Protein AF-A0A166MMY3-F1 (afdb_monomer_lite)

InterPro domains:
  IPR002893 Zinc finger, MYND-type [PF01753] (35-83)
  IPR002893 Zinc finger, MYND-type [PS50865] (35-83)

Sequence (233 aa):
KRSKDSKKKKAYLKKTAPEVYKESQEDRKGSSWACKACGMMEDLLPPGKRLMTCGRCNKLGRYIKYCDKDCQKKDWPKHKLICGKDLDAKEALDLFGGGAEPKPAPPPPKPSTVDDDDGEDEFPDPVPPFTHSRHLKHQIKLLKENPQMDYLIVQAAPLPDYGLMLQNPMGKMMFMLLRRRALREGNVQDVLMMYKYIGECAKQNRVPLSKVKDQLSLEYGIDRAVLETATLD

Foldseek 3Di:
DADPVVVVVLVVCCVPPVPVNVVVVVCVVPDWDAAPQPRHTQVNDDPPFGWDAQPLCVSVVHGHTHSDVVSVVNCCVVCVVPRNDPDDPVNVCVSPVDDDDDDDDDDDPDDDDDDDDPPPPLQDAADPPFHWFPLQVVFVVVCVVPVQALGWQDDDPPDDIHGFDQPDPVLSVLLSVLNNCCSHYLDPVSLLSNLLRVVVRCVVVVHDSVSVLVSSCNGSVDDSVSNVVNDND

Radius of gyration: 22.96 Å; chains: 1; bounding box: 42×67×60 Å

Structure (mmCIF, N/CA/C/O backbone):
data_AF-A0A166MMY3-F1
#
_entry.id   AF-A0A166MMY3-F1
#
loop_
_atom_site.group_PDB
_atom_site.id
_atom_site.type_symbol
_atom_site.label_atom_id
_atom_site.label_alt_id
_atom_site.label_comp_id
_atom_site.label_asym_id
_atom_site.label_entity_id
_atom_site.label_seq_id
_atom_site.pdbx_PDB_ins_code
_atom_site.Cartn_x
_atom_site.Cartn_y
_atom_site.Cartn_z
_atom_site.occupancy
_atom_site.B_iso_or_equiv
_atom_site.auth_seq_id
_atom_site.auth_comp_id
_atom_site.auth_asym_id
_atom_site.auth_atom_id
_atom_site.pdbx_PDB_model_num
ATOM 1 N N . LYS A 1 1 ? -3.283 38.107 8.005 1.00 48.91 1 LYS A N 1
ATOM 2 C CA . LYS A 1 1 ? -4.727 38.438 7.873 1.00 48.91 1 LYS A CA 1
ATOM 3 C C . LYS A 1 1 ? -5.343 37.585 6.755 1.00 48.91 1 LYS A C 1
ATOM 5 O O . LYS A 1 1 ? -4.855 37.676 5.636 1.00 48.91 1 LYS A O 1
ATOM 10 N N . ARG A 1 2 ? -6.318 36.712 7.067 1.00 54.56 2 ARG A N 1
ATOM 11 C CA . ARG A 1 2 ? -7.116 35.937 6.083 1.00 54.56 2 ARG A CA 1
ATOM 12 C C . ARG A 1 2 ? -8.033 36.873 5.282 1.00 54.56 2 ARG A C 1
ATOM 14 O O . ARG A 1 2 ? -8.513 37.842 5.874 1.00 54.56 2 ARG A O 1
ATOM 21 N N . SER A 1 3 ? -8.266 36.575 3.998 1.00 62.31 3 SER A N 1
ATOM 22 C CA . SER A 1 3 ? -9.166 37.353 3.125 1.00 62.31 3 SER A CA 1
ATOM 23 C C . SER A 1 3 ? -10.587 37.434 3.709 1.00 62.31 3 SER A C 1
ATOM 25 O O . SER A 1 3 ? -11.030 36.503 4.392 1.00 62.31 3 SER A O 1
ATOM 27 N N . LYS A 1 4 ? -11.292 38.551 3.467 1.00 63.22 4 LYS A N 1
ATOM 28 C CA . LYS A 1 4 ? -12.683 38.758 3.909 1.00 63.22 4 LYS A CA 1
ATOM 29 C C . LYS A 1 4 ? -13.607 37.673 3.335 1.00 63.22 4 LYS A C 1
ATOM 31 O O . LYS A 1 4 ? -14.454 37.168 4.069 1.00 63.22 4 LYS A O 1
ATOM 36 N N . ASP A 1 5 ? -13.362 37.229 2.105 1.00 64.06 5 ASP A N 1
ATOM 37 C CA . ASP A 1 5 ? -14.178 36.209 1.431 1.00 64.06 5 ASP A CA 1
ATOM 38 C C . ASP A 1 5 ? -13.960 34.806 1.994 1.00 64.06 5 ASP A C 1
ATOM 40 O O . ASP A 1 5 ? -14.916 34.078 2.245 1.00 64.06 5 ASP A O 1
ATOM 44 N N . SER A 1 6 ? -12.719 34.459 2.346 1.00 63.41 6 SER A N 1
ATOM 45 C CA . SER A 1 6 ? -12.410 33.196 3.035 1.00 63.41 6 SER A CA 1
ATOM 46 C C . SER A 1 6 ? -13.110 33.103 4.399 1.00 63.41 6 SER A C 1
ATOM 48 O O . SER A 1 6 ? -13.596 32.040 4.792 1.00 63.41 6 SER A O 1
ATOM 50 N N . LYS A 1 7 ? -13.220 34.228 5.120 1.00 71.12 7 LYS A N 1
ATOM 51 C CA . LYS A 1 7 ? -13.965 34.287 6.387 1.00 71.12 7 LYS A CA 1
ATOM 52 C C . LYS A 1 7 ? -15.472 34.144 6.172 1.00 71.12 7 LYS A C 1
ATOM 54 O O . LYS A 1 7 ? -16.095 33.387 6.912 1.00 71.12 7 LYS A O 1
ATOM 59 N N . LYS A 1 8 ? -16.037 34.825 5.167 1.00 77.81 8 LYS A N 1
ATOM 60 C CA . LYS A 1 8 ? -17.461 34.714 4.809 1.00 77.81 8 LYS A CA 1
ATOM 61 C C . LYS A 1 8 ? -17.825 33.291 4.384 1.00 77.81 8 LYS A C 1
ATOM 63 O O . LYS A 1 8 ? -18.779 32.742 4.919 1.00 77.81 8 LYS A O 1
ATOM 68 N N . LYS A 1 9 ? -17.018 32.656 3.527 1.00 76.94 9 LYS A N 1
ATOM 69 C CA . LYS A 1 9 ? -17.217 31.264 3.088 1.00 76.94 9 LYS A CA 1
ATOM 70 C C . LYS A 1 9 ? -17.159 30.285 4.262 1.00 76.94 9 LYS A C 1
ATOM 72 O O . LYS A 1 9 ? -18.021 29.425 4.382 1.00 76.94 9 LYS A O 1
ATOM 77 N N . LYS A 1 10 ? -16.200 30.461 5.181 1.00 76.75 10 LYS A N 1
ATOM 78 C CA . LYS A 1 10 ? -16.098 29.636 6.397 1.00 76.75 10 LYS A CA 1
ATOM 79 C C . LYS A 1 10 ? -17.306 29.821 7.331 1.00 76.75 10 LYS A C 1
ATOM 81 O O . LYS A 1 10 ? -17.776 28.845 7.907 1.00 76.75 10 LYS A O 1
ATOM 86 N N . ALA A 1 11 ? -17.803 31.050 7.481 1.00 82.81 11 ALA A N 1
ATOM 87 C CA . ALA A 1 11 ? -18.995 31.341 8.278 1.00 82.81 11 ALA A CA 1
ATOM 88 C C . ALA A 1 11 ? -20.274 30.773 7.640 1.00 82.81 11 ALA A C 1
ATOM 90 O O . ALA A 1 11 ? -21.107 30.223 8.353 1.00 82.81 11 ALA A O 1
ATOM 91 N N . TYR A 1 12 ? -20.390 30.855 6.311 1.00 81.12 12 TYR A N 1
ATOM 92 C CA . TYR A 1 12 ? -21.478 30.251 5.547 1.00 81.12 12 TYR A CA 1
ATOM 93 C C . TYR A 1 12 ? -21.490 28.731 5.724 1.00 81.12 12 TYR A C 1
ATOM 95 O O . TYR A 1 12 ? -22.486 28.200 6.197 1.00 81.12 12 TYR A O 1
ATOM 103 N N . LEU A 1 13 ? -20.355 28.056 5.496 1.00 79.06 13 LEU A N 1
ATOM 104 C CA . LEU A 1 13 ? -20.239 26.602 5.666 1.00 79.06 13 LEU A CA 1
ATOM 105 C C . LEU A 1 13 ? -20.598 26.154 7.088 1.00 79.06 13 LEU A C 1
ATOM 107 O O . LEU A 1 13 ? -21.338 25.198 7.269 1.00 79.06 13 LEU A O 1
ATOM 111 N N . LYS A 1 14 ? -20.124 26.884 8.107 1.00 87.19 14 LYS A N 1
ATOM 112 C CA . LYS A 1 14 ? -20.453 26.597 9.510 1.00 87.19 14 LYS A CA 1
ATOM 113 C C . LYS A 1 14 ? -21.959 26.703 9.792 1.00 87.19 14 LYS A C 1
ATOM 115 O O . LYS A 1 14 ? -22.448 26.018 10.683 1.00 87.19 14 LYS A O 1
ATOM 120 N N . LYS A 1 15 ? -22.672 27.576 9.073 1.00 88.12 15 LYS A N 1
ATOM 121 C CA . LYS A 1 15 ? -24.115 27.795 9.232 1.00 88.12 15 LYS A CA 1
ATOM 122 C C . LYS A 1 15 ? -24.948 26.796 8.424 1.00 88.12 15 LYS A C 1
ATOM 124 O O . LYS A 1 15 ? -25.961 26.335 8.930 1.00 88.12 15 LYS A O 1
ATOM 129 N N . THR A 1 16 ? -24.550 26.489 7.191 1.00 88.25 16 THR A N 1
ATOM 130 C CA . THR A 1 16 ? -25.349 25.673 6.259 1.00 88.25 16 THR A CA 1
ATOM 131 C C . THR A 1 16 ? -24.994 24.190 6.277 1.00 88.25 16 THR A C 1
ATOM 133 O O . THR A 1 16 ? -25.823 23.374 5.903 1.00 88.25 16 THR A O 1
ATOM 136 N N . ALA A 1 17 ? -23.778 23.833 6.696 1.00 84.56 17 ALA A N 1
ATOM 137 C CA . ALA A 1 17 ? -23.283 22.459 6.736 1.00 84.56 17 ALA A CA 1
ATOM 138 C C . ALA A 1 17 ? -22.376 22.249 7.972 1.00 84.56 17 ALA A C 1
ATOM 140 O O . ALA A 1 17 ? -21.155 22.115 7.844 1.00 84.56 17 ALA A O 1
ATOM 141 N N . PRO A 1 18 ? -22.945 22.273 9.194 1.00 82.06 18 PRO A N 1
ATOM 142 C CA . PRO A 1 18 ? -22.175 22.225 10.437 1.00 82.06 18 PRO A CA 1
ATOM 143 C C . PRO A 1 18 ? -21.411 20.908 10.627 1.00 82.06 18 PRO A C 1
ATOM 145 O O . PRO A 1 18 ? -20.307 20.953 11.163 1.00 82.06 18 PRO A O 1
ATOM 148 N N . GLU A 1 19 ? -21.946 19.772 10.167 1.00 81.19 19 GLU A N 1
ATOM 149 C CA . GLU A 1 19 ? -21.265 18.467 10.236 1.00 81.19 19 GLU A CA 1
ATOM 150 C C . GLU A 1 19 ? -20.027 18.438 9.327 1.00 81.19 19 GLU A C 1
ATOM 152 O O . GLU A 1 19 ? -18.922 18.231 9.815 1.00 81.19 19 GLU A O 1
ATOM 157 N N . VAL A 1 20 ? -20.165 18.842 8.058 1.00 75.88 20 VAL A N 1
ATOM 158 C CA . VAL A 1 20 ? -19.032 18.999 7.116 1.00 75.88 20 VAL A CA 1
ATOM 159 C C . VAL A 1 20 ? -17.986 19.984 7.655 1.00 75.88 20 VAL A C 1
ATOM 161 O O . VAL A 1 20 ? -16.775 19.813 7.509 1.00 75.88 20 VAL A O 1
ATOM 164 N N . TYR A 1 21 ? -18.436 21.054 8.318 1.00 77.25 21 TYR A N 1
ATOM 165 C CA . TYR A 1 21 ? -17.532 21.987 8.976 1.00 77.25 21 TYR A CA 1
ATOM 166 C C . TYR A 1 21 ? -16.758 21.331 10.131 1.00 77.25 21 TYR A C 1
ATOM 168 O O . TYR A 1 21 ? -15.557 21.591 10.244 1.00 77.25 21 TYR A O 1
ATOM 176 N N . LYS A 1 22 ? -17.410 20.527 10.985 1.00 76.69 22 LYS A N 1
ATOM 177 C CA . LYS A 1 22 ? -16.764 19.801 12.094 1.00 76.69 22 LYS A CA 1
ATOM 178 C C . LYS A 1 22 ? -15.757 18.780 11.570 1.00 76.69 22 LYS A C 1
ATOM 180 O O . LYS A 1 22 ? -14.601 18.868 11.971 1.00 76.69 22 LYS A O 1
ATOM 185 N N . GLU A 1 23 ? -16.155 17.947 10.613 1.00 73.81 23 GLU A N 1
ATOM 186 C CA . GLU A 1 23 ? -15.301 16.953 9.950 1.00 73.81 23 GLU A CA 1
ATOM 187 C C . GLU A 1 23 ? -14.032 17.617 9.389 1.00 73.81 23 GLU A C 1
ATOM 189 O O . GLU A 1 23 ? -12.920 17.289 9.791 1.00 73.81 23 GLU A O 1
ATOM 194 N N . SER A 1 24 ? -14.172 18.725 8.646 1.00 70.25 24 SER A N 1
ATOM 195 C CA . SER A 1 24 ? -13.013 19.486 8.144 1.00 70.25 24 SER A CA 1
ATOM 196 C C . SER A 1 24 ? -12.090 20.057 9.239 1.00 70.25 24 SER A C 1
ATOM 198 O O . SER A 1 24 ? -10.932 20.402 8.979 1.00 70.25 24 SER A O 1
ATOM 200 N N . GLN A 1 25 ? -12.594 20.271 10.464 1.00 72.88 25 GLN A N 1
ATOM 201 C CA . GLN A 1 25 ? -11.756 20.679 11.596 1.00 72.88 25 GLN A CA 1
ATOM 202 C C . GLN A 1 25 ? -11.036 19.487 12.226 1.00 72.88 25 GLN A C 1
ATOM 204 O O . GLN A 1 25 ? -9.898 19.669 12.668 1.00 72.88 25 GLN A O 1
ATOM 209 N N . GLU A 1 26 ? -11.683 18.327 12.274 1.00 70.62 26 GLU A N 1
ATOM 210 C CA . GLU A 1 26 ? -11.137 17.075 12.797 1.00 70.62 26 GLU A CA 1
ATOM 211 C C . GLU A 1 26 ? -10.065 16.516 11.864 1.00 70.62 26 GLU A C 1
ATOM 213 O O . GLU A 1 26 ? -8.942 16.307 12.323 1.00 70.62 26 GLU A O 1
ATOM 218 N N . ASP A 1 27 ? -10.323 16.467 10.556 1.00 63.75 27 ASP A N 1
ATOM 219 C CA . ASP A 1 27 ? -9.333 16.124 9.527 1.00 63.75 27 ASP A CA 1
ATOM 220 C C . ASP A 1 27 ? -8.085 16.988 9.657 1.00 63.75 27 ASP A C 1
ATOM 222 O O . ASP A 1 27 ? -6.950 16.518 9.622 1.00 63.75 27 ASP A O 1
ATOM 226 N N . ARG A 1 28 ? -8.279 18.289 9.895 1.00 64.94 28 ARG A N 1
ATOM 227 C CA . ARG A 1 28 ? -7.177 19.235 10.083 1.00 64.94 28 ARG A CA 1
ATOM 228 C C . ARG A 1 28 ? -6.383 18.975 11.364 1.00 64.94 28 ARG A C 1
ATOM 230 O O . ARG A 1 28 ? -5.206 19.329 11.410 1.00 64.94 28 ARG A O 1
ATOM 237 N N . LYS A 1 29 ? -7.022 18.448 12.411 1.00 63.62 29 LYS A N 1
ATOM 238 C CA . LYS A 1 29 ? -6.380 18.098 13.685 1.00 63.62 29 LYS A CA 1
ATOM 239 C C . LYS A 1 29 ? -5.655 16.749 13.591 1.00 63.62 29 LYS A C 1
ATOM 241 O O . LYS A 1 29 ? -4.644 16.598 14.264 1.00 63.62 29 LYS A O 1
ATOM 246 N N . GLY A 1 30 ? -6.147 15.825 12.762 1.00 57.91 30 GLY A N 1
ATOM 247 C CA . GLY A 1 30 ? -5.556 14.503 12.520 1.00 57.91 30 GLY A CA 1
ATOM 248 C C . GLY A 1 30 ? -4.556 14.431 11.360 1.00 57.91 30 GLY A C 1
ATOM 249 O O . GLY A 1 30 ? -3.850 13.438 11.234 1.00 57.91 30 GLY A O 1
ATOM 250 N N . SER A 1 31 ? -4.467 15.463 10.516 1.00 66.44 31 SER A N 1
ATOM 251 C CA . SER A 1 31 ? -3.533 15.489 9.383 1.00 66.44 31 SER A CA 1
ATOM 252 C C . SER A 1 31 ? -2.089 15.655 9.855 1.00 66.44 31 SER A C 1
ATOM 254 O O . SER A 1 31 ? -1.739 16.697 10.419 1.00 66.44 31 SER A O 1
ATOM 256 N N . SER A 1 32 ? -1.240 14.676 9.542 1.00 72.88 32 SER A N 1
ATOM 257 C CA . SER A 1 32 ? 0.211 14.821 9.637 1.00 72.88 32 SER A CA 1
ATOM 258 C C . SER A 1 32 ? 0.717 15.680 8.476 1.00 72.88 32 SER A C 1
ATOM 260 O O . SER A 1 32 ? 0.360 15.497 7.311 1.00 72.88 32 SER A O 1
ATOM 262 N N . TRP A 1 33 ? 1.528 16.688 8.793 1.00 83.31 33 TRP A N 1
ATOM 263 C CA . TRP A 1 33 ? 2.073 17.608 7.798 1.00 83.31 33 TRP A CA 1
ATOM 264 C C . TRP A 1 33 ? 3.534 17.273 7.529 1.00 83.31 33 TRP A C 1
ATOM 266 O O . TRP A 1 33 ? 4.284 16.961 8.452 1.00 83.31 33 TRP A O 1
ATOM 276 N N . ALA A 1 34 ? 3.953 17.401 6.271 1.00 87.31 34 ALA A N 1
ATOM 277 C CA . ALA A 1 34 ? 5.334 17.189 5.860 1.00 87.31 34 ALA A CA 1
ATOM 278 C C . ALA A 1 34 ? 5.908 18.417 5.148 1.00 87.31 34 ALA A C 1
ATOM 280 O O . ALA A 1 34 ? 5.198 19.192 4.498 1.00 87.31 34 ALA A O 1
ATOM 281 N N . CYS A 1 35 ? 7.220 18.598 5.263 1.00 88.44 35 CYS A N 1
ATOM 282 C CA . CYS A 1 35 ? 7.947 19.617 4.526 1.00 88.44 35 CYS A CA 1
ATOM 283 C C . CYS A 1 35 ? 7.883 19.341 3.020 1.00 88.44 35 CYS A C 1
ATOM 285 O O . CYS A 1 35 ? 8.307 18.284 2.560 1.00 88.44 35 CYS A O 1
ATOM 287 N N . LYS A 1 36 ? 7.446 20.321 2.224 1.00 88.06 36 LYS A N 1
ATOM 288 C CA . LYS A 1 36 ? 7.334 20.168 0.766 1.00 88.06 36 LYS A CA 1
ATOM 289 C C . LYS A 1 36 ? 8.687 19.951 0.073 1.00 88.06 36 LYS A C 1
ATOM 291 O O . LYS A 1 36 ? 8.726 19.352 -0.993 1.00 88.06 36 LYS A O 1
ATOM 296 N N . ALA A 1 37 ? 9.780 20.417 0.681 1.00 88.25 37 ALA A N 1
ATOM 297 C CA . ALA A 1 37 ? 11.117 20.358 0.092 1.00 88.25 37 ALA A CA 1
ATOM 298 C C . ALA A 1 37 ? 11.911 19.090 0.446 1.00 88.25 37 ALA A C 1
ATOM 300 O O . ALA A 1 37 ? 12.719 18.641 -0.363 1.00 88.25 37 ALA A O 1
ATOM 301 N N . CYS A 1 38 ? 11.738 18.546 1.656 1.00 85.81 38 CYS A N 1
ATOM 302 C CA . CYS A 1 38 ? 12.520 17.401 2.141 1.00 85.81 38 CYS A CA 1
ATOM 303 C C . CYS A 1 38 ? 11.676 16.218 2.631 1.00 85.81 38 CYS A C 1
ATOM 305 O O . CYS A 1 38 ? 12.243 15.203 3.009 1.00 85.81 38 CYS A O 1
ATOM 307 N N . GLY A 1 39 ? 10.347 16.340 2.660 1.00 85.44 39 GLY A N 1
ATOM 308 C CA . GLY A 1 39 ? 9.445 15.271 3.096 1.00 85.44 39 GLY A CA 1
ATOM 309 C C . GLY A 1 39 ? 9.411 15.026 4.607 1.00 85.44 39 GLY A C 1
ATOM 310 O O . GLY A 1 39 ? 8.645 14.185 5.057 1.00 85.44 39 GLY A O 1
ATOM 311 N N . MET A 1 40 ? 10.193 15.762 5.404 1.00 81.50 40 MET A N 1
ATOM 312 C CA . MET A 1 40 ? 10.246 15.564 6.854 1.00 81.50 40 MET A CA 1
ATOM 313 C C . MET A 1 40 ? 8.897 15.882 7.506 1.00 81.50 40 MET A C 1
ATOM 315 O O . MET A 1 40 ? 8.349 16.971 7.299 1.00 81.50 40 MET A O 1
ATOM 319 N N . MET A 1 41 ? 8.376 14.928 8.275 1.00 83.19 41 MET A N 1
ATOM 320 C CA . MET A 1 41 ? 7.107 15.052 8.990 1.00 83.19 41 MET A CA 1
ATOM 321 C C . MET A 1 41 ? 7.251 15.949 10.223 1.00 83.19 41 MET A C 1
ATOM 323 O O . MET A 1 41 ? 8.323 16.018 10.822 1.00 83.19 41 MET A O 1
ATOM 327 N N . GLU A 1 42 ? 6.173 16.641 10.599 1.00 79.56 42 GLU A N 1
ATOM 328 C CA . GLU A 1 42 ? 6.154 17.527 11.771 1.00 79.56 42 GLU A CA 1
ATOM 329 C C . GLU A 1 42 ? 6.489 16.777 13.071 1.00 79.56 42 GLU A C 1
ATOM 331 O O . GLU A 1 42 ? 7.225 17.315 13.893 1.00 79.56 42 GLU A O 1
ATOM 336 N N . ASP A 1 43 ? 6.061 15.517 13.194 1.00 80.12 43 ASP A N 1
ATOM 337 C CA . ASP A 1 43 ? 6.319 14.656 14.361 1.00 80.12 43 ASP A CA 1
ATOM 338 C C . ASP A 1 43 ? 7.790 14.234 14.498 1.00 80.12 43 ASP A C 1
ATOM 340 O O . ASP A 1 43 ? 8.233 13.833 15.571 1.00 80.12 43 ASP A O 1
ATOM 344 N N . LEU A 1 44 ? 8.562 14.345 13.413 1.00 79.31 44 LEU A N 1
ATOM 345 C CA . LEU A 1 44 ? 9.990 14.024 13.382 1.00 79.31 44 LEU A CA 1
ATOM 346 C C . LEU A 1 44 ? 10.875 15.257 13.618 1.00 79.31 44 LEU A C 1
ATOM 348 O O . LEU A 1 44 ? 12.102 15.152 13.593 1.00 79.31 44 LEU A O 1
ATOM 352 N N . LEU A 1 45 ? 10.286 16.442 13.814 1.00 79.69 45 LEU A N 1
ATOM 353 C CA . L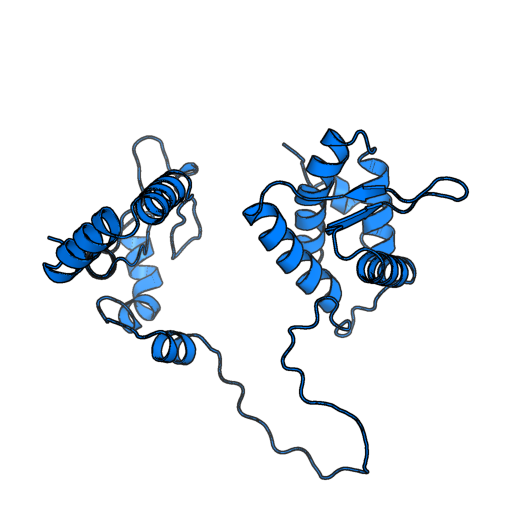EU A 1 45 ? 11.048 17.646 14.124 1.00 79.69 45 LEU A CA 1
ATOM 354 C C . LEU A 1 45 ? 11.521 17.648 15.587 1.00 79.69 45 LEU A C 1
ATOM 356 O O . LEU A 1 45 ? 10.851 17.101 16.461 1.00 79.69 45 LEU A O 1
ATOM 360 N N . PRO A 1 46 ? 12.645 18.328 15.887 1.00 84.31 46 PRO A N 1
ATOM 361 C CA . PRO A 1 46 ? 13.089 18.525 17.260 1.00 84.31 46 PRO A CA 1
ATOM 362 C C . PRO A 1 46 ? 11.982 19.119 18.148 1.00 84.31 46 PRO A C 1
ATOM 364 O O . PRO A 1 46 ? 11.216 19.971 17.675 1.00 84.31 46 PRO A O 1
ATOM 367 N N . PRO A 1 47 ? 11.918 18.739 19.438 1.00 78.81 47 PRO A N 1
ATOM 368 C CA . PRO A 1 47 ? 10.889 19.218 20.351 1.00 78.81 47 PRO A CA 1
ATOM 369 C C . PRO A 1 47 ? 10.866 20.750 20.401 1.00 78.81 47 PRO A C 1
ATOM 371 O O . PRO A 1 47 ? 11.898 21.412 20.497 1.00 78.81 47 PRO A O 1
ATOM 374 N N . GLY A 1 48 ? 9.667 21.324 20.289 1.00 80.75 48 GLY A N 1
ATOM 375 C CA . GLY A 1 48 ? 9.459 22.774 20.229 1.00 80.75 48 GLY A CA 1
ATOM 376 C C . GLY A 1 48 ? 9.573 23.393 18.829 1.00 80.75 48 GLY A C 1
ATOM 377 O O . GLY A 1 48 ? 9.220 24.563 18.662 1.00 80.75 48 GLY A O 1
ATOM 378 N N . LYS A 1 49 ? 9.986 22.637 17.802 1.00 85.00 49 LYS A N 1
ATOM 379 C CA . LYS A 1 49 ? 9.993 23.091 16.404 1.00 85.00 49 LYS A CA 1
ATOM 380 C C . LYS A 1 49 ? 8.717 22.637 15.688 1.00 85.00 49 LYS A C 1
ATOM 382 O O . LYS A 1 49 ? 8.192 21.562 15.939 1.00 85.00 49 LYS A O 1
ATOM 387 N N . ARG A 1 50 ? 8.191 23.488 14.804 1.00 87.81 50 ARG A N 1
ATOM 388 C CA . ARG A 1 50 ? 6.982 23.229 14.004 1.00 87.81 50 ARG A CA 1
ATOM 389 C C . ARG A 1 50 ? 7.218 23.589 12.552 1.00 87.81 50 ARG A C 1
ATOM 391 O O . ARG A 1 50 ? 8.048 24.454 12.256 1.00 87.81 50 ARG A O 1
ATOM 398 N N . LEU A 1 51 ? 6.452 22.982 11.650 1.00 89.94 51 LEU A N 1
ATOM 399 C CA . LEU A 1 51 ? 6.558 23.306 10.232 1.00 89.94 51 LEU A CA 1
ATOM 400 C C . LEU A 1 51 ? 6.035 24.722 9.961 1.00 89.94 51 LEU A C 1
ATOM 402 O O . LEU A 1 51 ? 4.872 25.068 10.208 1.00 89.94 51 LEU A O 1
ATOM 406 N N . MET A 1 52 ? 6.887 25.550 9.367 1.00 91.00 52 MET A N 1
ATOM 407 C CA . MET A 1 52 ? 6.508 26.882 8.923 1.00 91.00 52 MET A CA 1
ATOM 408 C C . MET A 1 52 ? 5.595 26.796 7.704 1.00 91.00 52 MET A C 1
ATOM 410 O O . MET A 1 52 ? 5.783 25.969 6.819 1.00 91.00 52 MET A O 1
ATOM 414 N N . THR A 1 53 ? 4.605 27.682 7.622 1.00 91.62 53 THR A N 1
ATOM 415 C CA . THR A 1 53 ? 3.658 27.706 6.497 1.00 91.62 53 THR A CA 1
ATOM 416 C C . THR A 1 53 ? 3.939 28.894 5.586 1.00 91.62 53 THR A C 1
ATOM 418 O O . THR A 1 53 ? 4.161 30.006 6.069 1.00 91.62 53 THR A O 1
ATOM 421 N N . CYS A 1 54 ? 3.853 28.705 4.267 1.00 93.00 54 CYS A N 1
ATOM 422 C CA . CYS A 1 54 ? 3.928 29.825 3.332 1.00 93.00 54 CYS A CA 1
ATOM 423 C C . CYS A 1 54 ? 2.768 30.806 3.570 1.00 93.00 54 CYS A C 1
ATOM 425 O O . CYS A 1 54 ? 1.600 30.487 3.342 1.00 93.00 54 CYS A O 1
ATOM 427 N N . GLY A 1 55 ? 3.084 32.033 3.996 1.00 89.00 55 GLY A N 1
ATOM 428 C CA . GLY A 1 55 ? 2.076 33.032 4.361 1.00 89.00 55 GLY A CA 1
ATOM 429 C C . GLY A 1 55 ? 1.166 33.468 3.207 1.00 89.00 55 GLY A C 1
ATOM 430 O O . GLY A 1 55 ? 0.008 33.801 3.450 1.00 89.00 55 GLY A O 1
ATOM 431 N N . ARG A 1 56 ? 1.658 33.448 1.958 1.00 88.00 56 ARG A N 1
ATOM 432 C CA . ARG A 1 56 ? 0.850 33.743 0.760 1.00 88.00 56 ARG A CA 1
ATOM 433 C C . ARG A 1 56 ? -0.157 32.628 0.485 1.00 88.00 56 ARG A C 1
ATOM 435 O O . ARG A 1 56 ? -1.344 32.905 0.384 1.00 88.00 56 ARG A O 1
ATOM 442 N N . CYS A 1 57 ? 0.293 31.378 0.479 1.00 88.00 57 CYS A N 1
ATOM 443 C CA . CYS A 1 57 ? -0.576 30.223 0.244 1.00 88.00 57 CYS A CA 1
ATOM 444 C C . CYS A 1 57 ? -1.590 30.006 1.375 1.00 88.00 57 CYS A C 1
ATOM 446 O O . CYS A 1 57 ? -2.759 29.747 1.109 1.00 88.00 57 CYS A O 1
ATOM 448 N N . ASN A 1 58 ? -1.193 30.236 2.630 1.00 85.81 58 ASN A N 1
ATOM 449 C CA . ASN A 1 58 ? -2.090 30.095 3.778 1.00 85.81 58 ASN A CA 1
ATOM 450 C C . ASN A 1 58 ? -3.281 31.075 3.733 1.00 85.81 58 ASN A C 1
ATOM 452 O O . ASN A 1 58 ? -4.357 30.783 4.257 1.00 85.81 58 ASN A O 1
ATOM 456 N N . LYS A 1 59 ? -3.123 32.248 3.099 1.00 82.38 59 LYS A N 1
ATOM 457 C CA . LYS A 1 59 ? -4.241 33.190 2.890 1.00 82.38 59 LYS A CA 1
ATOM 458 C C . LYS A 1 59 ? -5.296 32.637 1.932 1.00 82.38 59 LYS A C 1
ATOM 460 O O . LYS A 1 59 ? -6.464 32.972 2.108 1.00 82.38 59 LYS A O 1
ATOM 465 N N . LEU A 1 60 ? -4.872 31.796 0.993 1.00 79.62 60 LEU A N 1
ATOM 466 C CA . LEU A 1 60 ? -5.705 31.134 -0.011 1.00 79.62 60 LEU A CA 1
ATOM 467 C C . LEU A 1 60 ? -6.213 29.764 0.465 1.00 79.62 60 LEU A C 1
ATOM 469 O O . LEU A 1 60 ? -6.819 29.025 -0.295 1.00 79.62 60 LEU A O 1
ATOM 473 N N . GLY A 1 61 ? -5.942 29.391 1.721 1.00 77.75 61 GLY A N 1
ATOM 474 C CA . GLY A 1 61 ? -6.320 28.082 2.256 1.00 77.75 61 GLY A CA 1
ATOM 475 C C . GLY A 1 61 ? -5.435 26.925 1.782 1.00 77.75 61 GLY A C 1
ATOM 476 O O . GLY A 1 61 ? -5.768 25.780 2.053 1.00 77.75 61 GLY A O 1
ATOM 477 N N . ARG A 1 62 ? -4.299 27.202 1.125 1.00 82.75 62 ARG A N 1
ATOM 478 C CA . ARG A 1 62 ? -3.316 26.183 0.733 1.00 82.75 62 ARG A CA 1
ATOM 479 C C . ARG A 1 62 ? -2.258 25.998 1.818 1.00 82.75 62 ARG A C 1
ATOM 481 O O . ARG A 1 62 ? -1.613 26.959 2.249 1.00 82.75 62 ARG A O 1
ATOM 488 N N . TYR A 1 63 ? -2.047 24.751 2.226 1.00 84.44 63 TYR A N 1
ATOM 489 C CA . TYR A 1 63 ? -1.187 24.379 3.350 1.00 84.44 63 TYR A CA 1
ATOM 490 C C . TYR A 1 63 ? 0.179 23.875 2.877 1.00 84.44 63 TYR A C 1
ATOM 492 O O . TYR A 1 63 ? 0.503 22.702 2.990 1.00 84.44 63 TYR A O 1
ATOM 500 N N . ILE A 1 64 ? 0.998 24.785 2.341 1.00 88.94 64 ILE A N 1
ATOM 501 C CA . ILE A 1 64 ? 2.380 24.467 1.953 1.00 88.94 64 ILE A CA 1
ATOM 502 C C . ILE A 1 64 ? 3.316 24.724 3.137 1.00 88.94 64 ILE A C 1
ATOM 504 O O . ILE A 1 64 ? 3.388 25.856 3.638 1.00 88.94 64 ILE A O 1
ATOM 508 N N . LYS A 1 65 ? 4.003 23.667 3.580 1.00 91.56 65 LYS A N 1
ATOM 509 C CA . LYS A 1 65 ? 4.758 23.584 4.834 1.00 91.56 65 LYS A CA 1
ATOM 510 C C . LYS A 1 65 ? 6.250 23.346 4.584 1.00 91.56 65 LYS A C 1
ATOM 512 O O . LYS A 1 65 ? 6.605 22.638 3.647 1.00 91.56 65 LYS A O 1
ATOM 517 N N . TYR A 1 66 ? 7.112 23.906 5.432 1.00 92.12 66 TYR A N 1
ATOM 518 C CA . TYR A 1 66 ? 8.570 23.762 5.359 1.00 92.12 66 TYR A CA 1
ATOM 519 C C . TYR A 1 66 ? 9.196 23.667 6.753 1.00 92.12 66 TYR A C 1
ATOM 521 O O . TYR A 1 66 ? 8.707 24.303 7.684 1.00 92.12 66 TYR A O 1
ATOM 529 N N . CYS A 1 67 ? 10.304 22.935 6.887 1.00 90.50 67 CYS A N 1
ATOM 530 C CA . CYS A 1 67 ? 11.070 22.870 8.140 1.00 90.50 67 CYS A CA 1
ATOM 531 C C . CYS A 1 67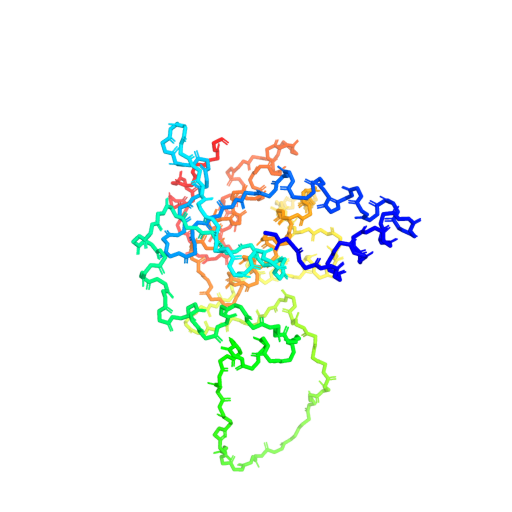 ? 11.627 24.237 8.557 1.00 90.50 67 CYS A C 1
ATOM 533 O O . CYS A 1 67 ? 11.654 24.573 9.740 1.00 90.50 67 CYS A O 1
ATOM 535 N N . ASP A 1 68 ? 12.077 25.016 7.574 1.00 92.25 68 ASP A N 1
ATOM 536 C CA . ASP A 1 68 ? 12.751 26.299 7.743 1.00 92.25 68 ASP A CA 1
ATOM 537 C C . ASP A 1 68 ? 12.742 27.104 6.428 1.00 92.25 68 ASP A C 1
ATOM 539 O O . ASP A 1 68 ? 12.147 26.712 5.415 1.00 92.25 68 ASP A O 1
ATOM 543 N N . LYS A 1 69 ? 13.383 28.278 6.460 1.00 93.25 69 LYS A N 1
ATOM 544 C CA . LYS A 1 69 ? 13.507 29.173 5.303 1.00 93.25 69 LYS A CA 1
ATOM 545 C C . LYS A 1 69 ? 14.356 28.571 4.182 1.00 93.25 69 LYS A C 1
ATOM 547 O O . LYS A 1 69 ? 14.139 28.933 3.028 1.00 93.25 69 LYS A O 1
ATOM 552 N N . ASP A 1 70 ? 15.288 27.676 4.484 1.00 93.62 70 ASP A N 1
ATOM 553 C CA . ASP A 1 70 ? 16.192 27.112 3.481 1.00 93.62 70 ASP A CA 1
ATOM 554 C C . ASP A 1 70 ? 15.484 26.034 2.664 1.00 93.62 70 ASP A C 1
ATOM 556 O O . ASP A 1 70 ? 15.546 26.054 1.434 1.00 93.62 70 ASP A O 1
ATOM 560 N N . CYS A 1 71 ? 14.661 25.207 3.312 1.00 93.00 71 CYS A N 1
ATOM 561 C CA . CYS A 1 71 ? 13.708 24.329 2.636 1.00 93.00 71 CYS A CA 1
ATOM 562 C C . CYS A 1 71 ? 12.746 25.118 1.735 1.00 93.00 71 CYS A C 1
ATOM 564 O O . CYS A 1 71 ? 12.501 24.726 0.595 1.00 93.00 71 CYS A O 1
ATOM 566 N N . GLN A 1 72 ? 12.239 26.263 2.204 1.00 93.94 72 GLN A N 1
ATOM 567 C CA . GLN A 1 72 ? 11.385 27.120 1.378 1.00 93.94 72 GLN A CA 1
ATOM 568 C C . GLN A 1 72 ? 12.128 27.675 0.153 1.00 93.94 72 GLN A C 1
ATOM 570 O O . GLN A 1 72 ? 11.557 27.707 -0.935 1.00 93.94 72 GLN A O 1
ATOM 575 N N . LYS A 1 73 ? 13.383 28.118 0.305 1.00 94.31 73 LYS A N 1
ATOM 576 C CA . LYS A 1 73 ? 14.213 28.602 -0.812 1.00 94.31 73 LYS A CA 1
ATOM 577 C C . LYS A 1 73 ? 14.520 27.489 -1.812 1.00 94.31 73 LYS A C 1
ATOM 579 O O . LYS A 1 73 ? 14.470 27.739 -3.012 1.00 94.31 73 LYS A O 1
ATOM 584 N N . LYS A 1 74 ? 14.783 26.271 -1.331 1.00 91.19 74 LYS A N 1
ATOM 585 C CA . LYS A 1 74 ? 15.045 25.097 -2.174 1.00 91.19 74 LYS A CA 1
ATOM 586 C C . LYS A 1 74 ? 13.845 24.747 -3.056 1.00 91.19 74 LYS A C 1
ATOM 588 O O . LYS A 1 74 ? 14.023 24.461 -4.235 1.00 91.19 74 LYS A O 1
ATOM 593 N N . ASP A 1 75 ? 12.630 24.823 -2.512 1.00 92.31 75 ASP A N 1
ATOM 594 C CA . ASP A 1 75 ? 11.398 24.599 -3.284 1.00 92.31 75 ASP A CA 1
ATOM 595 C C . ASP A 1 75 ? 10.949 25.837 -4.085 1.00 92.31 75 ASP A C 1
ATOM 597 O O . ASP A 1 75 ? 10.116 25.741 -4.984 1.00 92.31 75 ASP A O 1
ATOM 601 N N . TRP A 1 76 ? 11.512 27.020 -3.811 1.00 93.12 76 TRP A N 1
ATOM 602 C CA . TRP A 1 76 ? 11.075 28.288 -4.402 1.00 93.12 76 TRP A CA 1
ATOM 603 C C . TRP A 1 76 ? 10.988 28.297 -5.937 1.00 93.12 76 TRP A C 1
ATOM 605 O O . TRP A 1 76 ? 9.994 28.828 -6.440 1.00 93.12 76 TRP A O 1
ATOM 615 N N . PRO A 1 77 ? 11.928 27.709 -6.710 1.00 91.12 77 PRO A N 1
ATOM 616 C CA . PRO A 1 77 ? 11.829 27.672 -8.170 1.00 91.12 77 PRO A CA 1
ATOM 617 C C . PRO A 1 77 ? 10.541 27.020 -8.682 1.00 91.12 77 PRO A C 1
ATOM 619 O O . PRO A 1 77 ? 9.990 27.489 -9.677 1.00 91.12 77 PRO A O 1
ATOM 622 N N . LYS A 1 78 ? 10.037 26.001 -7.975 1.00 88.06 78 LYS A N 1
ATOM 623 C CA . LYS A 1 78 ? 8.778 25.310 -8.286 1.00 88.06 78 LYS A CA 1
ATOM 624 C C . LYS A 1 78 ? 7.597 26.028 -7.640 1.00 88.06 78 LYS A C 1
ATOM 626 O O . LYS A 1 78 ? 6.614 26.365 -8.295 1.00 88.06 78 LYS A O 1
ATOM 631 N N . HIS A 1 79 ? 7.721 26.353 -6.357 1.00 90.38 79 HIS A N 1
ATOM 632 C CA . HIS A 1 79 ? 6.659 26.969 -5.575 1.00 90.38 79 HIS A CA 1
ATOM 633 C C . HIS A 1 79 ? 6.228 28.344 -6.100 1.00 90.38 79 HIS A C 1
ATOM 635 O O . HIS A 1 79 ? 5.042 28.672 -6.049 1.00 90.38 79 HIS A O 1
ATOM 641 N N . LYS A 1 80 ? 7.152 29.161 -6.625 1.00 91.56 80 LYS A N 1
ATOM 642 C CA . LYS A 1 80 ? 6.844 30.508 -7.141 1.00 91.56 80 LYS A CA 1
ATOM 643 C C . LYS A 1 80 ? 5.809 30.494 -8.268 1.00 91.56 80 LYS A C 1
ATOM 645 O O . LYS A 1 80 ? 5.073 31.466 -8.406 1.00 91.56 80 LYS A O 1
ATOM 650 N N . LEU A 1 81 ? 5.724 29.397 -9.028 1.00 86.44 81 LEU A N 1
ATOM 651 C CA . LEU A 1 81 ? 4.768 29.241 -10.127 1.00 86.44 81 LEU A CA 1
ATOM 652 C C . LEU A 1 81 ? 3.326 29.261 -9.630 1.00 86.44 81 LEU A C 1
ATOM 654 O O . LEU A 1 81 ? 2.449 29.747 -10.337 1.00 86.44 81 LEU A O 1
ATOM 658 N N . ILE A 1 82 ? 3.104 28.804 -8.397 1.00 85.44 82 ILE A N 1
ATOM 659 C CA . ILE A 1 82 ? 1.776 28.664 -7.803 1.00 85.44 82 ILE A CA 1
ATOM 660 C C . ILE A 1 82 ? 1.563 29.573 -6.593 1.00 85.44 82 ILE A C 1
ATOM 662 O O . ILE A 1 82 ? 0.435 29.725 -6.134 1.00 85.44 82 ILE A O 1
ATOM 666 N N . CYS A 1 83 ? 2.618 30.153 -6.023 1.00 91.25 83 CYS A N 1
ATOM 667 C CA . CYS A 1 83 ? 2.559 30.865 -4.751 1.00 91.25 83 CYS A CA 1
ATOM 668 C C . CYS A 1 83 ? 1.707 32.136 -4.842 1.00 91.25 83 CYS A C 1
ATOM 670 O O . CYS A 1 83 ? 2.070 33.095 -5.517 1.00 91.25 83 CYS A O 1
ATOM 672 N N . GLY A 1 84 ? 0.596 32.171 -4.101 1.00 81.88 84 GLY A N 1
ATOM 673 C CA . GLY A 1 84 ? -0.281 33.343 -4.048 1.00 81.88 84 GLY A CA 1
ATOM 674 C C . GLY A 1 84 ? -1.197 33.530 -5.262 1.00 81.88 84 GLY A C 1
ATOM 675 O O . GLY A 1 84 ? -1.875 34.547 -5.310 1.00 81.88 84 GLY A O 1
ATOM 676 N N . LYS A 1 85 ? -1.239 32.567 -6.191 1.00 83.44 85 LYS A N 1
ATOM 677 C CA . LYS A 1 85 ? -2.231 32.508 -7.273 1.00 83.44 85 LYS A CA 1
ATOM 678 C C . LYS A 1 85 ? -3.479 31.743 -6.825 1.00 83.44 85 LYS A C 1
ATOM 680 O O . LYS A 1 85 ? -3.339 30.708 -6.166 1.00 83.44 85 LYS A O 1
ATOM 685 N N . ASP A 1 86 ? -4.662 32.238 -7.155 1.00 72.12 86 ASP A N 1
ATOM 686 C CA . ASP A 1 86 ? -5.890 31.446 -7.095 1.00 72.12 86 ASP A CA 1
ATOM 687 C C . ASP A 1 86 ? -5.912 30.590 -8.358 1.00 72.12 86 ASP A C 1
ATOM 689 O O . ASP A 1 86 ? -6.205 31.100 -9.428 1.00 72.12 86 ASP A O 1
ATOM 693 N N . LEU A 1 87 ? -5.462 29.339 -8.239 1.00 71.25 87 LEU A N 1
ATOM 694 C CA . LEU A 1 87 ? -5.499 28.384 -9.346 1.00 71.25 87 LEU A CA 1
ATOM 695 C C . LEU A 1 87 ? -6.851 27.688 -9.314 1.00 71.25 87 LEU A C 1
ATOM 697 O O . LEU A 1 87 ? -7.254 27.202 -8.248 1.00 71.25 87 LEU A O 1
ATOM 701 N N . ASP A 1 88 ? -7.528 27.637 -10.456 1.00 67.31 88 ASP A N 1
ATOM 702 C CA . ASP A 1 88 ? -8.679 26.756 -10.612 1.00 67.31 88 ASP A CA 1
ATOM 703 C C . ASP A 1 88 ? -8.228 25.284 -10.753 1.00 67.31 88 ASP A C 1
ATOM 705 O O . ASP A 1 88 ? -7.035 24.972 -10.845 1.00 67.31 88 ASP A O 1
ATOM 709 N N . ALA A 1 89 ? -9.180 24.349 -10.694 1.00 56.72 89 ALA A N 1
ATOM 710 C CA . ALA A 1 89 ? -8.875 22.921 -10.775 1.00 56.72 89 ALA A CA 1
ATOM 711 C C . ALA A 1 89 ? -8.223 22.526 -12.115 1.00 56.72 89 ALA A C 1
ATOM 713 O O . ALA A 1 89 ? -7.420 21.598 -12.140 1.00 56.72 89 ALA A O 1
ATOM 714 N N . LYS A 1 90 ? -8.527 23.246 -13.201 1.00 58.62 90 LYS A N 1
ATOM 715 C CA . LYS A 1 90 ? -8.017 22.993 -14.551 1.00 58.62 90 LYS A CA 1
ATOM 716 C C . LYS A 1 90 ? -6.590 23.517 -14.710 1.00 58.62 90 LYS A C 1
ATOM 718 O O . LYS A 1 90 ? -5.715 22.774 -15.126 1.00 58.62 90 LYS A O 1
ATOM 723 N N . GLU A 1 91 ? -6.311 24.734 -14.259 1.00 66.19 91 GLU A N 1
ATOM 724 C CA . GLU A 1 91 ? -4.967 25.314 -14.227 1.00 66.19 91 GLU A CA 1
ATOM 725 C C . GLU A 1 91 ? -4.026 24.528 -13.303 1.00 66.19 91 GLU A C 1
ATOM 727 O O . GLU A 1 91 ? -2.827 24.420 -13.563 1.00 66.19 91 GLU A O 1
ATOM 732 N N . ALA A 1 92 ? -4.547 23.966 -12.207 1.00 60.44 92 ALA A N 1
ATOM 733 C CA . ALA A 1 92 ? -3.776 23.079 -11.340 1.00 60.44 92 ALA A CA 1
ATOM 734 C C . ALA A 1 92 ? -3.426 21.750 -12.030 1.00 60.44 92 ALA A C 1
ATOM 736 O O . ALA A 1 92 ? -2.325 21.240 -11.815 1.00 60.44 92 ALA A O 1
ATOM 737 N N . LEU A 1 93 ? -4.332 21.216 -12.855 1.00 60.62 93 LEU A N 1
ATOM 738 C CA . LEU A 1 93 ? -4.082 20.035 -13.679 1.00 60.62 93 LEU A CA 1
ATOM 739 C C . LEU A 1 93 ? -3.087 20.344 -14.799 1.00 60.62 93 LEU A C 1
ATOM 741 O O . LEU A 1 93 ? -2.127 19.608 -14.936 1.00 60.62 93 LEU A O 1
ATOM 745 N N . ASP A 1 94 ? -3.209 21.459 -15.514 1.00 63.84 94 ASP A N 1
ATOM 746 C CA . ASP A 1 94 ? -2.289 21.802 -16.611 1.00 63.84 94 ASP A CA 1
ATOM 747 C C . ASP A 1 94 ? -0.850 22.074 -16.125 1.00 63.84 94 ASP A C 1
ATOM 749 O O . ASP A 1 94 ? 0.126 21.796 -16.819 1.00 63.84 94 ASP A O 1
ATOM 753 N N . LEU A 1 95 ? -0.682 22.599 -14.904 1.00 61.47 95 LEU A N 1
ATOM 754 C CA . LEU A 1 95 ? 0.643 22.889 -14.336 1.00 61.47 95 LEU A CA 1
ATOM 755 C C . LEU A 1 95 ? 1.372 21.656 -13.772 1.00 61.47 95 LEU A C 1
ATOM 757 O O . LEU A 1 95 ? 2.582 21.731 -13.541 1.00 61.47 95 LEU A O 1
ATOM 761 N N . PHE A 1 96 ? 0.663 20.553 -13.505 1.00 53.56 96 PHE A N 1
ATOM 762 C CA . PHE A 1 96 ? 1.227 19.344 -12.879 1.00 53.56 96 PHE A CA 1
ATOM 763 C C . PHE A 1 96 ? 0.880 18.027 -13.599 1.00 53.56 96 PHE A C 1
ATOM 765 O O . PHE A 1 96 ? 1.460 16.994 -13.267 1.00 53.56 96 PHE A O 1
ATOM 772 N N . GLY A 1 97 ? -0.008 18.058 -14.589 1.00 47.75 97 GLY A N 1
ATOM 773 C CA . GLY A 1 97 ? -0.306 16.991 -15.534 1.00 47.75 97 GLY A CA 1
ATOM 774 C C . GLY A 1 97 ? 0.769 16.992 -16.606 1.00 47.75 97 GLY A C 1
ATOM 775 O O . GLY A 1 97 ? 0.748 17.797 -17.532 1.00 47.75 97 GLY A O 1
ATOM 776 N N . GLY A 1 98 ? 1.778 16.146 -16.418 1.00 37.38 98 GLY A N 1
ATOM 777 C CA . GLY A 1 98 ? 2.895 16.019 -17.342 1.00 37.38 98 GLY A CA 1
ATOM 778 C C . GLY A 1 98 ? 2.414 15.776 -18.772 1.00 37.38 98 GLY A C 1
ATOM 779 O O . GLY A 1 98 ? 1.683 14.826 -19.036 1.00 37.38 98 GLY A O 1
ATOM 780 N N . GLY A 1 99 ? 2.866 16.630 -19.688 1.00 36.94 99 GLY A N 1
ATOM 781 C CA . GLY A 1 99 ? 2.729 16.404 -21.114 1.00 36.94 99 GLY A CA 1
ATOM 782 C C . GL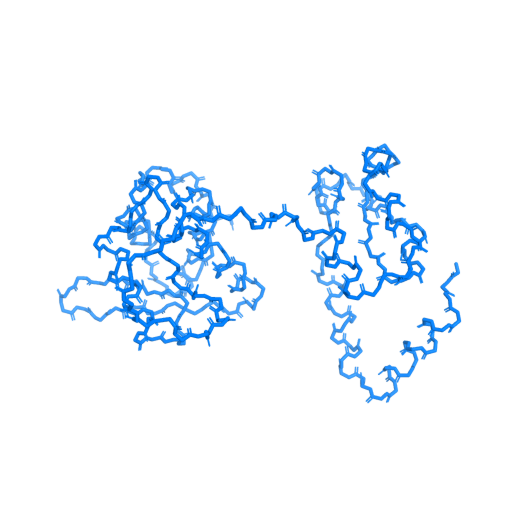Y A 1 99 ? 3.441 15.123 -21.542 1.00 36.94 99 GLY A C 1
ATOM 783 O O . GLY A 1 99 ? 4.652 14.980 -21.372 1.00 36.94 99 GLY A O 1
ATOM 784 N N . ALA A 1 100 ? 2.680 14.230 -22.160 1.00 32.41 100 ALA A N 1
ATOM 785 C CA . ALA A 1 100 ? 3.146 13.425 -23.273 1.00 32.41 100 ALA A CA 1
ATOM 786 C C . ALA A 1 100 ? 2.207 13.740 -24.443 1.00 32.41 100 ALA A C 1
ATOM 788 O O . ALA A 1 100 ? 1.045 13.341 -24.437 1.00 32.41 100 ALA A O 1
ATOM 789 N N . GLU A 1 101 ? 2.686 14.518 -25.414 1.00 35.81 101 GLU A N 1
ATOM 790 C CA . GLU A 1 101 ? 1.986 14.672 -26.690 1.00 35.81 101 GLU A CA 1
ATOM 791 C C . GLU A 1 101 ? 1.956 13.328 -27.445 1.00 35.81 101 GLU A C 1
ATOM 793 O O . GLU A 1 101 ? 2.922 12.555 -27.372 1.00 35.81 101 GLU A O 1
ATOM 798 N N . PRO A 1 102 ? 0.881 13.036 -28.199 1.00 37.47 102 PRO A N 1
ATOM 799 C CA . PRO A 1 102 ? 0.761 11.805 -28.966 1.00 37.47 102 PRO A CA 1
ATOM 800 C C . PRO A 1 102 ? 1.703 11.846 -30.176 1.00 37.47 102 PRO A C 1
ATOM 802 O O . PRO A 1 102 ? 1.563 12.678 -31.071 1.00 37.47 102 PRO A O 1
ATOM 805 N N . LYS A 1 103 ? 2.664 10.917 -30.245 1.00 39.88 103 LYS A N 1
ATOM 806 C CA . LYS A 1 103 ? 3.385 10.649 -31.499 1.00 39.88 103 LYS A CA 1
ATOM 807 C C . LYS A 1 103 ? 2.423 9.998 -32.507 1.00 39.88 103 LYS A C 1
ATOM 809 O O . LYS A 1 103 ? 1.730 9.055 -32.126 1.00 39.88 103 LYS A O 1
ATOM 814 N N . PRO A 1 104 ? 2.408 10.418 -33.786 1.00 39.09 104 PRO A N 1
ATOM 815 C CA . PRO A 1 104 ? 1.613 9.747 -34.807 1.00 39.09 104 PRO A CA 1
ATOM 816 C C . PRO A 1 104 ? 2.218 8.365 -35.093 1.00 39.09 104 PRO A C 1
ATOM 818 O O . PRO A 1 104 ? 3.383 8.251 -35.477 1.00 39.09 104 PRO A O 1
ATOM 821 N N . ALA A 1 105 ? 1.434 7.312 -34.870 1.00 44.66 105 ALA A N 1
ATOM 822 C CA . ALA A 1 105 ? 1.788 5.939 -35.218 1.00 44.66 105 ALA A CA 1
ATOM 823 C C . ALA A 1 105 ? 1.508 5.657 -36.714 1.00 44.66 105 ALA A C 1
ATOM 825 O O . ALA A 1 105 ? 0.601 6.266 -37.289 1.00 44.66 105 ALA A O 1
ATOM 826 N N . PRO A 1 106 ? 2.262 4.744 -37.360 1.00 39.91 106 PRO A N 1
ATOM 827 C CA . PRO A 1 106 ? 1.989 4.291 -38.727 1.00 39.91 106 PRO A CA 1
ATOM 828 C C . PRO A 1 106 ? 0.663 3.499 -38.806 1.00 39.91 106 PRO A C 1
ATOM 830 O O . PRO A 1 106 ? 0.188 3.003 -37.781 1.00 39.91 106 PRO A O 1
ATOM 833 N N . PRO A 1 107 ? 0.034 3.391 -39.996 1.00 41.59 107 PRO A N 1
ATOM 834 C CA . PRO A 1 107 ? -1.357 2.965 -40.122 1.00 41.59 107 PRO A CA 1
ATOM 835 C C . PRO A 1 107 ? -1.558 1.459 -39.860 1.00 41.59 107 PRO A C 1
ATOM 837 O O . PRO A 1 107 ? -0.631 0.667 -40.045 1.00 41.59 107 PRO A O 1
ATOM 840 N N . PRO A 1 108 ? -2.777 1.049 -39.459 1.00 52.69 108 PRO A N 1
ATOM 841 C CA . PRO A 1 108 ? -3.037 -0.254 -38.853 1.00 52.69 108 PRO A CA 1
ATOM 842 C C . PRO A 1 108 ? -3.523 -1.301 -39.867 1.00 52.69 108 PRO A C 1
ATOM 844 O O . PRO A 1 108 ? -4.139 -0.945 -40.877 1.00 52.69 108 PRO A O 1
ATOM 847 N N . PRO A 1 109 ? -3.464 -2.599 -39.525 1.00 36.00 109 PRO A N 1
ATOM 848 C CA . PRO A 1 109 ? -4.535 -3.520 -39.839 1.00 36.00 109 PRO A CA 1
ATOM 849 C C . PRO A 1 109 ? -5.483 -3.669 -38.632 1.00 36.00 109 PRO A C 1
ATOM 851 O O . PRO A 1 109 ? -5.095 -3.974 -37.510 1.00 36.00 109 PRO A O 1
ATOM 854 N N . LYS A 1 110 ? -6.742 -3.380 -38.950 1.00 41.34 110 LYS A N 1
ATOM 855 C CA . LYS A 1 110 ? -8.031 -3.437 -38.236 1.00 41.34 110 LYS A CA 1
ATOM 856 C C . LYS A 1 110 ? -8.402 -4.854 -37.714 1.00 41.34 110 LYS A C 1
ATOM 858 O O . LYS A 1 110 ? -7.820 -5.808 -38.225 1.00 41.34 110 LYS A O 1
ATOM 863 N N . PRO A 1 111 ? -9.536 -5.053 -36.994 1.00 44.59 111 PRO A N 1
ATOM 864 C CA . PRO A 1 111 ? -10.194 -4.195 -35.987 1.00 44.59 111 PRO A CA 1
ATOM 865 C C . PRO A 1 111 ? -10.828 -4.951 -34.777 1.00 44.59 111 PRO A C 1
ATOM 867 O O . PRO A 1 111 ? -10.984 -6.169 -34.799 1.00 44.59 111 PRO A O 1
ATOM 870 N N . SER A 1 112 ? -11.331 -4.137 -33.830 1.00 38.22 112 SER A N 1
ATOM 871 C CA . SER A 1 112 ? -12.463 -4.371 -32.901 1.00 38.22 112 SER A CA 1
ATOM 872 C C . SER A 1 112 ? -12.175 -5.247 -31.672 1.00 38.22 112 SER A C 1
ATOM 874 O O . SER A 1 112 ? -11.797 -6.397 -31.817 1.00 38.22 112 SER A O 1
ATOM 876 N N . THR A 1 113 ? -12.350 -4.814 -30.422 1.00 34.75 113 THR A N 1
ATOM 877 C CA . THR A 1 113 ? -13.242 -3.798 -29.835 1.00 34.75 113 THR A CA 1
ATOM 878 C C . THR A 1 113 ? -12.543 -3.130 -28.645 1.00 34.75 113 THR A C 1
ATOM 880 O O . THR A 1 113 ? -12.171 -3.821 -27.698 1.00 34.75 113 THR A O 1
ATOM 883 N N . VAL A 1 114 ? -12.374 -1.809 -28.665 1.00 36.88 114 VAL A N 1
ATOM 884 C CA . VAL A 1 114 ? -12.218 -1.038 -27.426 1.00 36.88 114 VAL A CA 1
ATOM 885 C C . VAL A 1 114 ? -13.430 -0.131 -27.348 1.00 36.88 114 VAL A C 1
ATOM 887 O O . VAL A 1 114 ? -13.566 0.804 -28.132 1.00 36.88 114 VAL A O 1
ATOM 890 N N . ASP A 1 115 ? -14.363 -0.520 -26.488 1.00 35.22 115 ASP A N 1
ATOM 891 C CA . ASP A 1 115 ? -15.317 0.414 -25.923 1.00 35.22 115 ASP A CA 1
ATOM 892 C C . ASP A 1 115 ? -14.521 1.415 -25.079 1.00 35.22 115 ASP A C 1
ATOM 894 O O . ASP A 1 115 ? -13.651 1.038 -24.290 1.00 35.22 115 ASP A O 1
ATOM 898 N N . ASP A 1 116 ? -14.801 2.691 -25.307 1.00 40.53 116 ASP A N 1
ATOM 899 C CA . ASP A 1 116 ? -14.452 3.798 -24.436 1.00 40.53 116 ASP A CA 1
ATOM 900 C C . ASP A 1 116 ? -14.992 3.534 -23.014 1.00 40.53 116 ASP A C 1
ATOM 902 O O . ASP A 1 116 ? -16.169 3.753 -22.736 1.00 40.53 116 ASP A O 1
ATOM 906 N N . ASP A 1 117 ? -14.133 3.075 -22.103 1.00 40.38 117 ASP A N 1
ATOM 907 C CA . ASP A 1 117 ? -14.361 3.140 -20.657 1.00 40.38 117 ASP A CA 1
ATOM 908 C C . ASP A 1 117 ? -13.083 3.677 -20.007 1.00 40.38 117 ASP A C 1
ATOM 910 O O . ASP A 1 117 ? -12.109 2.962 -19.780 1.00 40.38 117 ASP A O 1
ATOM 914 N N . ASP A 1 118 ? -13.079 4.983 -19.739 1.00 40.31 118 ASP A N 1
ATOM 915 C CA . ASP A 1 118 ? -12.085 5.703 -18.930 1.00 40.31 118 ASP A CA 1
ATOM 916 C C . ASP A 1 118 ? -12.269 5.340 -17.433 1.00 40.31 118 ASP A C 1
ATOM 918 O O . ASP A 1 118 ? -12.349 6.186 -16.540 1.00 40.31 118 ASP A O 1
ATOM 922 N N . GLY A 1 119 ? -12.422 4.043 -17.160 1.00 46.50 119 GLY A N 1
ATOM 923 C CA . GLY A 1 119 ? -12.412 3.442 -15.841 1.00 46.50 119 GLY A CA 1
ATOM 924 C C . GLY A 1 119 ? -10.975 3.086 -15.500 1.00 46.50 119 GLY A C 1
ATOM 925 O O . GLY A 1 119 ? -10.341 2.288 -16.185 1.00 46.50 119 GLY A O 1
ATOM 926 N N . GLU A 1 120 ? -10.417 3.687 -14.449 1.00 58.28 120 GLU A N 1
ATOM 927 C CA . GLU A 1 120 ? -9.073 3.326 -14.005 1.00 58.28 120 GLU A CA 1
ATOM 928 C C . GLU A 1 120 ? -9.028 1.856 -13.577 1.00 58.28 120 GLU A C 1
ATOM 930 O O . GLU A 1 120 ? -9.393 1.532 -12.442 1.00 58.28 120 GLU A O 1
ATOM 935 N N . ASP A 1 121 ? -8.556 0.995 -14.481 1.00 77.62 121 ASP A N 1
ATOM 936 C CA . ASP A 1 121 ? -8.540 -0.455 -14.320 1.00 77.62 121 ASP A CA 1
ATOM 937 C C . ASP A 1 121 ? -7.966 -0.826 -12.943 1.00 77.62 121 ASP A C 1
ATOM 939 O O . ASP A 1 121 ? -6.812 -0.532 -12.596 1.00 77.62 121 ASP A O 1
ATOM 943 N N . GLU A 1 122 ? -8.824 -1.383 -12.085 1.00 83.88 122 GLU A N 1
ATOM 944 C CA . GLU A 1 122 ? -8.482 -1.702 -10.698 1.00 83.88 122 GLU A CA 1
ATOM 945 C C . GLU A 1 122 ? -7.332 -2.723 -10.641 1.00 83.88 122 GLU A C 1
ATOM 947 O O . GLU A 1 122 ? -6.535 -2.727 -9.694 1.00 83.88 122 GLU A O 1
ATOM 952 N N . PHE A 1 123 ? -7.216 -3.540 -11.693 1.00 91.31 123 PHE A N 1
ATOM 953 C CA . PHE A 1 123 ? -6.236 -4.605 -11.842 1.00 91.31 123 PHE A CA 1
ATOM 954 C C . PHE A 1 123 ? -5.478 -4.452 -13.167 1.00 91.31 123 PHE A C 1
ATOM 956 O O . PHE A 1 123 ? -5.758 -5.189 -14.110 1.00 91.31 123 PHE A O 1
ATOM 963 N N . PRO A 1 124 ? -4.510 -3.519 -13.243 1.00 91.88 124 PRO A N 1
ATOM 964 C CA . PRO A 1 124 ? -3.808 -3.227 -14.485 1.00 91.88 124 PRO A CA 1
ATOM 965 C C . PRO A 1 124 ? -2.960 -4.412 -14.951 1.00 91.88 124 PRO A C 1
ATOM 967 O O . PRO A 1 124 ? -2.387 -5.148 -14.136 1.00 91.88 124 PRO A O 1
ATOM 970 N N . ASP A 1 125 ? -2.810 -4.532 -16.269 1.00 90.12 125 ASP A N 1
ATOM 971 C CA . ASP A 1 125 ? -1.853 -5.454 -16.873 1.00 90.12 125 ASP A CA 1
ATOM 972 C C . ASP A 1 125 ? -0.408 -5.123 -16.446 1.00 90.12 125 ASP A C 1
ATOM 974 O O . ASP A 1 125 ? -0.054 -3.951 -16.242 1.00 90.12 125 ASP A O 1
ATOM 978 N N . PRO A 1 126 ? 0.457 -6.143 -16.297 1.00 89.94 126 PRO A N 1
ATOM 979 C CA . PRO A 1 126 ? 1.836 -5.928 -15.895 1.00 89.94 126 PRO A CA 1
ATOM 980 C C . PRO A 1 126 ? 2.643 -5.278 -17.025 1.00 89.94 126 PRO A C 1
ATOM 982 O O . PRO A 1 126 ? 2.498 -5.617 -18.201 1.00 89.94 126 PRO A O 1
ATOM 985 N N . VAL A 1 127 ? 3.555 -4.382 -16.659 1.00 83.12 127 VAL A N 1
ATOM 986 C CA . VAL A 1 127 ? 4.511 -3.757 -17.575 1.00 83.12 127 VAL A CA 1
ATOM 987 C C . VAL A 1 127 ? 5.822 -4.554 -17.555 1.00 83.12 127 VAL A C 1
ATOM 989 O O . VAL A 1 127 ? 6.380 -4.774 -16.476 1.00 83.12 127 VAL A O 1
ATOM 992 N N . PRO A 1 128 ? 6.367 -4.964 -18.719 1.00 81.56 128 PRO A N 1
ATOM 993 C CA . PRO A 1 128 ? 7.652 -5.657 -18.784 1.00 81.56 128 PRO A CA 1
ATOM 994 C C . PRO A 1 128 ? 8.786 -4.886 -18.077 1.00 81.56 128 PRO A C 1
ATOM 996 O O . PRO A 1 128 ? 8.840 -3.659 -18.174 1.00 81.56 128 PRO A O 1
ATOM 999 N N . PRO A 1 129 ? 9.724 -5.578 -17.398 1.00 86.00 129 PRO A N 1
ATOM 1000 C CA . PRO A 1 129 ? 9.915 -7.032 -17.379 1.00 86.00 129 PRO A CA 1
ATOM 1001 C C . PRO A 1 129 ? 9.052 -7.773 -16.344 1.00 86.00 129 PRO A C 1
ATOM 1003 O O . PRO A 1 129 ? 9.188 -8.987 -16.205 1.00 86.00 129 PRO A O 1
ATOM 1006 N N . PHE A 1 130 ? 8.192 -7.072 -15.600 1.00 87.94 130 PHE A N 1
ATOM 1007 C CA . PHE A 1 130 ? 7.327 -7.708 -14.616 1.00 87.94 130 PHE A CA 1
ATOM 1008 C C . PHE A 1 130 ? 6.222 -8.517 -15.303 1.00 87.94 130 PHE A C 1
ATOM 1010 O O . PHE A 1 130 ? 5.710 -8.146 -16.358 1.00 87.94 130 PHE A O 1
ATOM 1017 N N . THR A 1 131 ? 5.844 -9.637 -14.692 1.00 89.19 131 THR A N 1
ATOM 1018 C CA . THR A 1 131 ? 4.752 -10.495 -15.159 1.00 89.19 131 THR A CA 1
ATOM 1019 C C . THR A 1 131 ? 3.965 -10.998 -13.964 1.00 89.19 131 THR A C 1
ATOM 1021 O O . THR A 1 131 ? 4.561 -11.386 -12.958 1.00 89.19 131 THR A O 1
ATOM 1024 N N . HIS A 1 132 ? 2.638 -11.075 -14.075 1.00 90.25 132 HIS A N 1
ATOM 1025 C CA . HIS A 1 132 ? 1.829 -11.664 -13.010 1.00 90.25 132 HIS A CA 1
ATOM 1026 C C . HIS A 1 132 ? 2.092 -13.163 -12.885 1.00 90.25 132 HIS A C 1
ATOM 1028 O O . HIS A 1 132 ? 1.872 -13.931 -13.829 1.00 90.25 132 HIS A O 1
ATOM 1034 N N . SER A 1 133 ? 2.504 -13.589 -11.693 1.00 92.50 133 SER A N 1
ATOM 1035 C CA . SER A 1 133 ? 2.612 -15.005 -11.352 1.00 92.50 133 SER A CA 1
ATOM 1036 C C . SER A 1 133 ? 1.237 -15.687 -11.369 1.00 92.50 133 SER A C 1
ATOM 1038 O O . SER A 1 133 ? 0.189 -15.039 -11.306 1.00 92.50 133 SER A O 1
ATOM 1040 N N . ARG A 1 134 ? 1.216 -17.026 -11.395 1.00 91.69 134 ARG A N 1
ATOM 1041 C CA . ARG A 1 134 ? -0.041 -17.789 -11.270 1.00 91.69 134 ARG A CA 1
ATOM 1042 C C . ARG A 1 134 ? -0.808 -17.456 -9.981 1.00 91.69 134 ARG A C 1
ATOM 1044 O O . ARG A 1 134 ? -2.032 -17.445 -10.003 1.00 91.69 134 ARG A O 1
ATOM 1051 N N . HIS A 1 135 ? -0.093 -17.168 -8.889 1.00 91.38 135 HIS A N 1
ATOM 1052 C CA . HIS A 1 135 ? -0.693 -16.845 -7.594 1.00 91.38 135 HIS A CA 1
ATOM 1053 C C . HIS A 1 135 ? -1.303 -15.444 -7.622 1.00 91.38 135 HIS A C 1
ATOM 1055 O O . HIS A 1 135 ? -2.434 -15.271 -7.188 1.00 91.38 135 HIS A O 1
ATOM 1061 N N . LEU A 1 136 ? -0.619 -14.474 -8.238 1.00 94.06 136 LEU A N 1
ATOM 1062 C CA . LEU A 1 136 ? -1.147 -13.118 -8.381 1.00 94.06 136 LEU A CA 1
ATOM 1063 C C . LEU A 1 136 ? -2.379 -13.078 -9.292 1.00 94.06 136 LEU A C 1
ATOM 1065 O O . LEU A 1 136 ? -3.369 -12.437 -8.958 1.00 94.06 136 LEU A O 1
ATOM 1069 N N . LYS A 1 137 ? -2.379 -13.837 -10.396 1.00 92.75 137 LYS A N 1
ATOM 1070 C CA . LYS A 1 137 ? -3.573 -13.997 -11.248 1.00 92.75 137 LYS A CA 1
ATOM 1071 C C . LYS A 1 137 ? -4.743 -14.625 -10.489 1.00 92.75 137 LYS A C 1
ATOM 1073 O O . LYS A 1 137 ? -5.881 -14.192 -10.653 1.00 92.75 137 LYS A O 1
ATOM 1078 N N . HIS A 1 138 ? -4.468 -15.629 -9.656 1.00 92.88 138 HIS A N 1
ATOM 1079 C CA . HIS A 1 138 ? -5.483 -16.236 -8.801 1.00 92.88 138 HIS A CA 1
ATOM 1080 C C . HIS A 1 138 ? -6.041 -15.231 -7.783 1.00 92.88 138 HIS A C 1
ATOM 1082 O O . HIS A 1 138 ? -7.257 -15.115 -7.663 1.00 92.88 138 HIS A O 1
ATOM 1088 N N . GLN A 1 139 ? -5.179 -14.435 -7.150 1.00 95.56 139 GLN A N 1
ATOM 1089 C CA . GLN A 1 139 ? -5.575 -13.377 -6.222 1.00 95.56 139 GLN A CA 1
ATOM 1090 C C . GLN A 1 139 ? -6.452 -12.306 -6.888 1.00 95.56 139 GLN A C 1
ATOM 1092 O O . GLN A 1 139 ? -7.481 -11.917 -6.339 1.00 95.56 139 GLN A O 1
ATOM 1097 N N . ILE A 1 140 ? -6.089 -11.860 -8.096 1.00 95.12 140 ILE A N 1
ATOM 1098 C CA . ILE A 1 140 ? -6.897 -10.919 -8.891 1.00 95.12 140 ILE A CA 1
ATOM 1099 C C . ILE A 1 140 ? -8.280 -11.511 -9.181 1.00 95.12 140 ILE A C 1
ATOM 1101 O O . ILE A 1 140 ? -9.286 -10.821 -9.035 1.00 95.12 140 ILE A O 1
ATOM 1105 N N . LYS A 1 141 ? -8.348 -12.794 -9.564 1.00 94.19 141 LYS A N 1
ATOM 1106 C CA . LYS A 1 141 ? -9.624 -13.484 -9.794 1.00 94.19 141 LYS A CA 1
ATOM 1107 C C . LYS A 1 141 ? -10.493 -13.483 -8.531 1.00 94.19 141 LYS A C 1
ATOM 1109 O O . LYS A 1 141 ? -11.653 -13.094 -8.608 1.00 94.19 141 LYS A O 1
ATOM 1114 N N . LEU A 1 142 ? -9.926 -13.857 -7.383 1.00 91.50 142 LEU A N 1
ATOM 1115 C CA . LEU A 1 142 ? -10.647 -13.884 -6.107 1.00 91.50 142 LEU A CA 1
ATOM 1116 C C . LEU A 1 142 ? -11.179 -12.503 -5.709 1.00 91.50 142 LEU A C 1
ATOM 1118 O O . LEU A 1 142 ? -12.300 -12.398 -5.221 1.00 91.50 142 LEU A O 1
ATOM 1122 N N . LEU A 1 143 ? -10.406 -11.440 -5.942 1.00 94.19 143 LEU A N 1
ATOM 1123 C CA . LEU A 1 143 ? -10.829 -10.067 -5.655 1.00 94.19 143 LEU A CA 1
ATOM 1124 C C . LEU A 1 143 ? -11.951 -9.592 -6.585 1.00 94.19 143 LEU A C 1
ATOM 1126 O O . LEU A 1 143 ? -12.888 -8.951 -6.118 1.00 94.19 143 LEU A O 1
ATOM 1130 N N . LYS A 1 144 ? -11.915 -9.963 -7.871 1.00 92.38 144 LYS A N 1
ATOM 1131 C CA . LYS A 1 144 ? -13.020 -9.695 -8.810 1.00 92.38 144 LYS A CA 1
ATOM 1132 C C . LYS A 1 144 ? -14.315 -10.404 -8.396 1.00 92.38 144 LYS A C 1
ATOM 1134 O O . LYS A 1 144 ? -15.395 -9.853 -8.569 1.00 92.38 144 LYS A O 1
ATOM 1139 N N . GLU A 1 145 ? -14.207 -11.605 -7.830 1.00 91.06 145 GLU A N 1
ATOM 1140 C CA . GLU A 1 145 ? -15.347 -12.366 -7.299 1.00 91.06 145 GLU A CA 1
ATOM 1141 C C . GLU A 1 145 ? -15.830 -11.844 -5.928 1.00 91.06 145 GLU A C 1
ATOM 1143 O O . GLU A 1 145 ? -16.954 -12.137 -5.524 1.00 91.06 145 GLU A O 1
ATOM 1148 N N . ASN A 1 146 ? -15.014 -11.051 -5.220 1.00 87.19 146 ASN A N 1
ATOM 1149 C CA . ASN A 1 146 ? -15.288 -10.550 -3.869 1.00 87.19 146 ASN A CA 1
ATOM 1150 C C . ASN A 1 146 ? -14.944 -9.048 -3.735 1.00 87.19 146 ASN A C 1
ATOM 1152 O O . ASN A 1 146 ? -14.032 -8.699 -2.979 1.00 87.19 146 ASN A O 1
ATOM 1156 N N . PRO A 1 147 ? -15.673 -8.141 -4.414 1.00 89.00 147 PRO A N 1
ATOM 1157 C CA . PRO A 1 147 ? -15.327 -6.714 -4.505 1.00 89.00 147 PRO A CA 1
ATOM 1158 C C . PRO A 1 147 ? -15.353 -5.961 -3.163 1.00 89.00 147 PRO A C 1
ATOM 1160 O O . PRO A 1 147 ? -14.792 -4.876 -3.035 1.00 89.00 147 PRO A O 1
ATOM 1163 N N . GLN A 1 148 ? -16.001 -6.518 -2.137 1.00 86.75 148 GLN A N 1
ATOM 1164 C CA . GLN A 1 148 ? -15.996 -5.971 -0.780 1.00 86.75 148 GLN A CA 1
ATOM 1165 C C . GLN A 1 148 ? -14.674 -6.201 -0.028 1.00 86.75 148 GLN A C 1
ATOM 1167 O O . GLN A 1 148 ? -14.428 -5.542 0.983 1.00 86.75 148 GLN A O 1
ATOM 1172 N N . MET A 1 149 ? -13.843 -7.141 -0.491 1.00 89.06 149 MET A N 1
ATOM 1173 C CA . MET A 1 149 ? -12.586 -7.514 0.155 1.00 89.06 149 MET A CA 1
ATOM 1174 C C . MET A 1 149 ? -11.421 -6.725 -0.439 1.00 89.06 149 MET A C 1
ATOM 1176 O O . MET A 1 149 ? -11.301 -6.573 -1.650 1.00 89.06 149 MET A O 1
ATOM 1180 N N . ASP A 1 150 ? -10.516 -6.258 0.417 1.00 92.81 150 ASP A N 1
ATOM 1181 C CA . ASP A 1 150 ? -9.326 -5.528 -0.029 1.00 92.81 150 ASP A CA 1
ATOM 1182 C C . ASP A 1 150 ? -8.191 -6.488 -0.412 1.00 92.81 150 ASP A C 1
ATOM 1184 O O . ASP A 1 150 ? -7.379 -6.209 -1.300 1.00 92.81 150 ASP A O 1
ATOM 1188 N N . TYR A 1 151 ? -8.139 -7.643 0.251 1.00 95.00 151 TYR A N 1
ATOM 1189 C CA . TYR A 1 151 ? -7.176 -8.708 -0.010 1.00 95.00 151 TYR A CA 1
ATOM 1190 C C . TYR A 1 151 ? -7.743 -10.050 0.466 1.00 95.00 151 TYR A C 1
ATOM 1192 O O . TYR A 1 151 ? -8.470 -10.079 1.452 1.00 95.00 151 TYR A O 1
ATOM 1200 N N . LEU A 1 152 ? -7.410 -11.161 -0.189 1.00 93.75 152 LEU A N 1
ATOM 1201 C CA . LEU A 1 152 ? -7.743 -12.506 0.293 1.00 93.75 152 LEU A CA 1
ATOM 1202 C C . LEU A 1 152 ? -6.479 -13.285 0.658 1.00 93.75 152 LEU A C 1
ATOM 1204 O O . LEU A 1 152 ? -5.483 -13.241 -0.056 1.00 93.75 152 LEU A O 1
ATO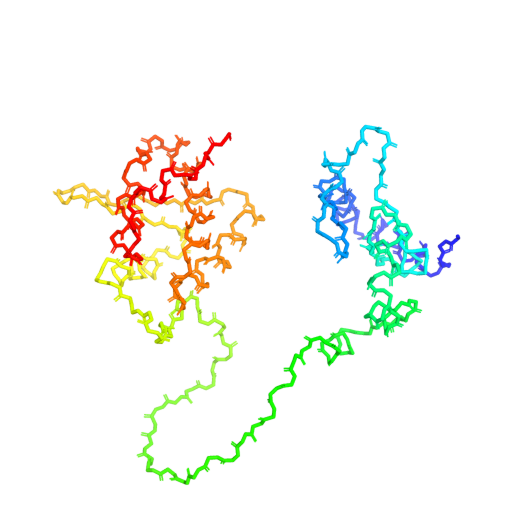M 1208 N N . ILE A 1 153 ? -6.511 -13.998 1.776 1.00 91.62 153 ILE A N 1
ATOM 1209 C CA . ILE A 1 153 ? -5.480 -14.952 2.171 1.00 91.62 153 ILE A CA 1
ATOM 1210 C C . ILE A 1 153 ? -5.902 -16.326 1.670 1.00 91.62 153 ILE A C 1
ATOM 1212 O O . ILE A 1 153 ? -6.895 -16.879 2.150 1.00 91.62 153 ILE A O 1
ATOM 1216 N N . VAL A 1 154 ? -5.139 -16.863 0.720 1.00 87.38 154 VAL A N 1
ATOM 1217 C CA . VAL A 1 154 ? -5.429 -18.148 0.081 1.00 87.38 154 VAL A CA 1
ATOM 1218 C C . VAL A 1 154 ? -5.024 -19.284 1.014 1.00 87.38 154 VAL A C 1
ATOM 1220 O O . VAL A 1 154 ? -3.889 -19.338 1.503 1.00 87.38 154 VAL A O 1
ATOM 1223 N N . GLN A 1 155 ? -5.950 -20.203 1.274 1.00 79.62 155 GLN A N 1
ATOM 1224 C CA . GLN A 1 155 ? -5.710 -21.370 2.117 1.00 79.62 155 GLN A CA 1
ATOM 1225 C C . GLN A 1 155 ? -5.535 -22.638 1.281 1.00 79.62 155 GLN A C 1
ATOM 1227 O O . GLN A 1 155 ? -5.974 -22.751 0.140 1.00 79.62 155 GLN A O 1
ATOM 1232 N N . ALA A 1 156 ? -4.861 -23.631 1.862 1.00 77.81 156 ALA A N 1
ATOM 1233 C CA . ALA A 1 156 ? -4.827 -24.953 1.256 1.00 77.81 156 ALA A CA 1
ATOM 1234 C C . ALA A 1 156 ? -6.213 -25.596 1.387 1.00 77.81 156 ALA A C 1
ATOM 1236 O O . ALA A 1 156 ? -6.787 -25.620 2.481 1.00 77.81 156 ALA A O 1
ATOM 1237 N N . ALA A 1 157 ? -6.720 -26.157 0.287 1.00 66.81 157 ALA A N 1
ATOM 1238 C CA . ALA A 1 157 ? -7.936 -26.957 0.316 1.00 66.81 157 ALA A CA 1
ATOM 1239 C C . ALA A 1 157 ? -7.826 -28.044 1.408 1.00 66.81 157 ALA A C 1
ATOM 1241 O O . ALA A 1 157 ? -6.759 -28.652 1.555 1.00 66.81 157 ALA A O 1
ATOM 1242 N N . PRO A 1 158 ? -8.894 -28.303 2.181 1.00 82.62 158 PRO A N 1
ATOM 1243 C CA . PRO A 1 158 ? -10.281 -27.862 1.978 1.00 82.62 158 PRO A CA 1
ATOM 1244 C C . PRO A 1 158 ? -10.680 -26.588 2.750 1.00 82.62 158 PRO A C 1
ATOM 1246 O O . PRO A 1 158 ? -11.870 -26.297 2.859 1.00 82.62 158 PRO A O 1
ATOM 1249 N N . LEU A 1 159 ? -9.731 -25.861 3.345 1.00 75.44 159 LEU A N 1
ATOM 1250 C CA . LEU A 1 159 ? -10.055 -24.681 4.151 1.00 75.44 159 LEU A CA 1
ATOM 1251 C C . LEU A 1 159 ? -10.519 -23.516 3.260 1.00 75.44 159 LEU A C 1
ATOM 1253 O O . LEU A 1 159 ? -9.947 -23.327 2.187 1.00 75.44 159 LEU A O 1
ATOM 1257 N N . PRO A 1 160 ? -11.525 -22.729 3.688 1.00 75.88 160 PRO A N 1
ATOM 1258 C CA . PRO A 1 160 ? -11.964 -21.560 2.938 1.00 75.88 160 PRO A CA 1
ATOM 1259 C C . PRO A 1 160 ? -10.916 -20.444 2.994 1.00 75.88 160 PRO A C 1
ATOM 1261 O O . PRO A 1 160 ? -10.260 -20.242 4.021 1.00 75.88 160 PRO A O 1
ATOM 1264 N N . ASP A 1 161 ? -10.805 -19.693 1.900 1.00 85.44 161 ASP A N 1
ATOM 1265 C CA . ASP A 1 161 ? -9.976 -18.492 1.833 1.00 85.44 161 ASP A CA 1
ATOM 1266 C C . ASP A 1 161 ? -10.489 -17.416 2.799 1.00 85.44 161 ASP A C 1
ATOM 1268 O O . ASP A 1 161 ? -11.681 -17.332 3.108 1.00 85.44 161 ASP A O 1
ATOM 1272 N N . TYR A 1 162 ? -9.576 -16.578 3.289 1.00 84.81 162 TYR A N 1
ATOM 1273 C CA . TYR A 1 162 ? -9.884 -15.580 4.310 1.00 84.81 162 TYR A CA 1
ATOM 1274 C C . TYR A 1 162 ? -9.786 -14.157 3.759 1.00 84.81 162 TYR A C 1
ATOM 1276 O O . TYR A 1 162 ? -8.702 -13.694 3.413 1.00 84.81 162 TYR A O 1
ATOM 1284 N N . GLY A 1 163 ? -10.906 -13.438 3.706 1.00 88.44 163 GLY A N 1
ATOM 1285 C CA . GLY A 1 163 ? -10.943 -12.041 3.268 1.00 88.44 163 GLY A CA 1
ATOM 1286 C C . GLY A 1 163 ? -10.445 -11.060 4.334 1.00 88.44 163 GLY A C 1
ATOM 1287 O O . GLY A 1 163 ? -10.788 -11.163 5.510 1.00 88.44 163 GLY A O 1
ATOM 1288 N N . LEU A 1 164 ? -9.662 -10.072 3.912 1.00 89.00 164 LEU A N 1
ATOM 1289 C CA . LEU A 1 164 ? -9.213 -8.935 4.708 1.00 89.00 164 LEU A CA 1
ATOM 1290 C C . LEU A 1 164 ? -9.922 -7.663 4.237 1.00 89.00 164 LEU A C 1
ATOM 1292 O O . LEU A 1 164 ? -9.957 -7.363 3.042 1.00 89.00 164 LEU A O 1
ATOM 1296 N N . MET A 1 165 ? -10.435 -6.891 5.197 1.00 90.12 165 MET A N 1
ATOM 1297 C CA . MET A 1 165 ? -11.015 -5.566 4.973 1.00 90.12 165 MET A CA 1
ATOM 1298 C C . MET A 1 165 ? -10.305 -4.541 5.852 1.00 90.12 165 MET A C 1
ATOM 1300 O O . MET A 1 165 ? -10.333 -4.626 7.086 1.00 90.12 165 MET A O 1
ATOM 1304 N N . LEU A 1 166 ? -9.682 -3.551 5.221 1.00 87.75 166 LEU A N 1
ATOM 1305 C CA . LEU A 1 166 ? -9.008 -2.467 5.913 1.00 87.75 166 LEU A CA 1
ATOM 1306 C C . LEU A 1 166 ? -10.038 -1.480 6.465 1.00 87.75 166 LEU A C 1
ATOM 1308 O O . LEU A 1 166 ? -10.752 -0.814 5.721 1.00 87.75 166 LEU A O 1
ATOM 1312 N N . GLN A 1 167 ? -10.072 -1.358 7.792 1.00 85.38 167 GLN A N 1
ATOM 1313 C CA . GLN A 1 167 ? -11.036 -0.506 8.497 1.00 85.38 167 GLN A CA 1
ATOM 1314 C C . GLN A 1 167 ? -10.720 0.990 8.369 1.00 85.38 167 GLN A C 1
ATOM 1316 O O . GLN A 1 167 ? -11.623 1.818 8.393 1.00 85.38 167 GLN A O 1
ATOM 1321 N N . ASN A 1 168 ? -9.438 1.354 8.249 1.00 87.38 168 ASN A N 1
ATOM 1322 C CA . ASN A 1 168 ? -9.021 2.749 8.117 1.00 87.38 168 ASN A CA 1
ATOM 1323 C C . ASN A 1 168 ? -9.195 3.208 6.655 1.00 87.38 168 ASN A C 1
ATOM 1325 O O . ASN A 1 168 ? -8.460 2.705 5.802 1.00 87.38 168 ASN A O 1
ATOM 1329 N N . PRO A 1 169 ? -10.074 4.184 6.348 1.00 87.38 169 PRO A N 1
ATOM 1330 C CA . PRO A 1 169 ? -10.335 4.608 4.969 1.00 87.38 169 PRO A CA 1
ATOM 1331 C C . PRO A 1 169 ? -9.094 5.147 4.249 1.00 87.38 169 PRO A C 1
ATOM 1333 O O . PRO A 1 169 ? -8.871 4.857 3.075 1.00 87.38 169 PRO A O 1
ATOM 1336 N N . MET A 1 170 ? -8.243 5.890 4.962 1.00 88.00 170 MET A N 1
ATOM 1337 C CA . MET A 1 170 ? -6.993 6.410 4.408 1.00 88.00 170 MET A CA 1
ATOM 1338 C C . MET A 1 170 ? -5.975 5.286 4.190 1.00 88.00 170 MET A C 1
ATOM 1340 O O . MET A 1 170 ? -5.310 5.248 3.157 1.00 88.00 170 MET A O 1
ATOM 1344 N N . GLY A 1 171 ? -5.885 4.342 5.131 1.00 89.38 171 GLY A N 1
ATOM 1345 C CA . GLY A 1 171 ? -5.050 3.148 4.994 1.00 89.38 171 GLY A CA 1
ATOM 1346 C C . GLY A 1 171 ? -5.481 2.278 3.815 1.00 89.38 171 GLY A C 1
ATOM 1347 O O . GLY A 1 171 ? -4.637 1.856 3.032 1.00 89.38 171 GLY A O 1
ATOM 1348 N N . LYS A 1 172 ? -6.792 2.094 3.632 1.00 91.88 172 LYS A N 1
ATOM 1349 C CA . LYS A 1 172 ? -7.389 1.400 2.488 1.00 91.88 172 LYS A CA 1
ATOM 1350 C C . LYS A 1 172 ? -7.050 2.095 1.174 1.00 91.88 172 LYS A C 1
ATOM 1352 O O . LYS A 1 172 ? -6.524 1.454 0.275 1.00 91.88 172 LYS A O 1
ATOM 1357 N N . MET A 1 173 ? -7.256 3.408 1.074 1.00 91.94 173 MET A N 1
ATOM 1358 C CA . MET A 1 173 ? -6.896 4.174 -0.126 1.00 91.94 173 MET A CA 1
ATOM 1359 C C . MET A 1 173 ? -5.405 4.030 -0.472 1.00 91.94 173 MET A C 1
ATOM 1361 O O . MET A 1 173 ? -5.058 3.752 -1.619 1.00 91.94 173 MET A O 1
ATOM 1365 N N . MET A 1 174 ? -4.518 4.166 0.520 1.00 92.38 174 MET A N 1
ATOM 1366 C CA . MET A 1 174 ? -3.077 3.990 0.317 1.00 92.38 174 MET A CA 1
ATOM 1367 C C . MET A 1 174 ? -2.725 2.565 -0.104 1.00 92.38 174 MET A C 1
ATOM 1369 O O . MET A 1 174 ? -1.926 2.383 -1.022 1.00 92.38 174 MET A O 1
ATOM 1373 N N . PHE A 1 175 ? -3.341 1.562 0.519 1.00 95.31 175 PHE A N 1
ATOM 1374 C CA . PHE A 1 175 ? -3.170 0.165 0.146 1.00 95.31 175 PHE A CA 1
ATOM 1375 C C . PHE A 1 175 ? -3.593 -0.091 -1.305 1.00 95.31 175 PHE A C 1
ATOM 1377 O O . PHE A 1 175 ? -2.833 -0.705 -2.046 1.00 95.31 175 PHE A O 1
ATOM 1384 N N . MET A 1 176 ? -4.738 0.434 -1.747 1.00 93.88 176 MET A N 1
ATOM 1385 C CA . MET A 1 176 ? -5.216 0.270 -3.126 1.00 93.88 176 MET A CA 1
ATOM 1386 C C . MET A 1 176 ? -4.261 0.909 -4.142 1.00 93.88 176 MET A C 1
ATOM 1388 O O . MET A 1 176 ? -3.937 0.293 -5.158 1.00 93.88 176 MET A O 1
ATOM 1392 N N . LEU A 1 177 ? -3.733 2.101 -3.841 1.00 93.62 177 LEU A N 1
ATOM 1393 C CA . LEU A 1 177 ? -2.722 2.762 -4.675 1.00 93.62 177 LEU A CA 1
ATOM 1394 C C . LEU A 1 177 ? -1.412 1.965 -4.749 1.00 93.62 177 LEU A C 1
ATOM 1396 O O . LEU A 1 177 ? -0.795 1.883 -5.812 1.00 93.62 177 LEU A O 1
ATOM 1400 N N . LEU A 1 178 ? -0.967 1.391 -3.629 1.00 95.38 178 LEU A N 1
ATOM 1401 C CA . LEU A 1 178 ? 0.219 0.532 -3.576 1.00 95.38 178 LEU A CA 1
ATOM 1402 C C . LEU A 1 178 ? -0.004 -0.765 -4.354 1.00 95.38 178 LEU A C 1
ATOM 1404 O O . LEU A 1 178 ? 0.833 -1.126 -5.174 1.00 95.38 178 LEU A O 1
ATOM 1408 N N . ARG A 1 179 ? -1.158 -1.411 -4.163 1.00 95.94 179 ARG A N 1
ATOM 1409 C CA . ARG A 1 179 ? -1.558 -2.634 -4.864 1.00 95.94 179 ARG A CA 1
ATOM 1410 C C . ARG A 1 179 ? -1.578 -2.416 -6.368 1.00 95.94 179 ARG A C 1
ATOM 1412 O O . ARG A 1 179 ? -0.979 -3.201 -7.089 1.00 95.94 179 ARG A O 1
ATOM 1419 N N . ARG A 1 180 ? -2.183 -1.327 -6.851 1.00 94.12 180 ARG A N 1
ATOM 1420 C CA . ARG A 1 180 ? -2.209 -1.003 -8.285 1.00 94.12 180 ARG A CA 1
ATOM 1421 C C . ARG A 1 180 ? -0.798 -0.841 -8.862 1.00 94.12 180 ARG A C 1
ATOM 1423 O O . ARG A 1 180 ? -0.503 -1.391 -9.919 1.00 94.12 180 ARG A O 1
ATOM 1430 N N . ARG A 1 181 ? 0.094 -0.128 -8.164 1.00 93.75 181 ARG A N 1
ATOM 1431 C CA . ARG A 1 181 ? 1.492 0.045 -8.602 1.00 93.75 181 ARG A CA 1
ATOM 1432 C C . ARG A 1 181 ? 2.277 -1.265 -8.570 1.00 93.75 181 ARG A C 1
ATOM 1434 O O . ARG A 1 181 ? 2.973 -1.575 -9.532 1.00 93.75 181 ARG A O 1
ATOM 1441 N N . ALA A 1 182 ? 2.102 -2.071 -7.527 1.00 95.62 182 ALA A N 1
ATOM 1442 C CA . ALA A 1 182 ? 2.719 -3.387 -7.419 1.00 95.62 182 ALA A CA 1
ATOM 1443 C C . ALA A 1 182 ? 2.219 -4.352 -8.510 1.00 95.62 182 ALA A C 1
ATOM 1445 O O . ALA A 1 182 ? 3.022 -5.071 -9.095 1.00 95.62 182 ALA A O 1
ATOM 1446 N N . LEU A 1 183 ? 0.921 -4.337 -8.836 1.00 95.31 183 LEU A N 1
ATOM 1447 C CA . LEU A 1 183 ? 0.335 -5.118 -9.933 1.00 95.31 183 LEU A CA 1
ATOM 1448 C C . LEU A 1 183 ? 0.904 -4.721 -11.296 1.00 95.31 183 LEU A C 1
ATOM 1450 O O . LEU A 1 183 ? 1.109 -5.576 -12.153 1.00 95.31 183 LEU A O 1
ATOM 1454 N N . ARG A 1 184 ? 1.173 -3.433 -11.499 1.00 92.94 184 ARG A N 1
ATOM 1455 C CA . ARG A 1 184 ? 1.694 -2.929 -12.766 1.00 92.94 184 ARG A CA 1
ATOM 1456 C C . ARG A 1 184 ? 3.197 -3.166 -12.919 1.00 92.94 184 ARG A C 1
ATOM 1458 O O . ARG A 1 184 ? 3.639 -3.582 -13.981 1.00 92.94 184 ARG A O 1
ATOM 1465 N N . GLU A 1 185 ? 3.986 -2.892 -11.884 1.00 91.19 185 GLU A N 1
ATOM 1466 C CA . GLU A 1 185 ? 5.452 -2.774 -11.996 1.00 91.19 185 GLU A CA 1
ATOM 1467 C C . GLU A 1 185 ? 6.229 -3.791 -11.150 1.00 91.19 185 GLU A C 1
ATOM 1469 O O . GLU A 1 185 ? 7.444 -3.904 -11.297 1.00 91.19 185 GLU A O 1
ATOM 1474 N N . GLY A 1 186 ? 5.572 -4.519 -10.242 1.00 88.88 186 GLY A N 1
ATOM 1475 C CA . GLY A 1 186 ? 6.245 -5.455 -9.336 1.00 88.88 186 GLY A CA 1
ATOM 1476 C C . GLY A 1 186 ? 7.181 -4.779 -8.330 1.00 88.88 186 GLY A C 1
ATOM 1477 O O . GLY A 1 186 ? 8.136 -5.396 -7.861 1.00 88.88 186 GLY A O 1
ATOM 1478 N N . ASN A 1 187 ? 6.956 -3.498 -8.014 1.00 90.62 187 ASN A N 1
ATOM 1479 C CA . ASN A 1 187 ? 7.850 -2.724 -7.157 1.00 90.62 187 ASN A CA 1
ATOM 1480 C C . ASN A 1 187 ? 7.906 -3.293 -5.727 1.00 90.62 187 ASN A C 1
ATOM 1482 O O . ASN A 1 187 ? 6.919 -3.283 -4.990 1.00 90.62 187 ASN A O 1
ATOM 1486 N N . VAL A 1 188 ? 9.099 -3.722 -5.309 1.00 91.75 188 VAL A N 1
ATOM 1487 C CA . VAL A 1 188 ? 9.342 -4.344 -3.998 1.00 91.75 188 VAL A CA 1
ATOM 1488 C C . VAL A 1 188 ? 8.956 -3.431 -2.831 1.00 91.75 188 VAL A C 1
ATOM 1490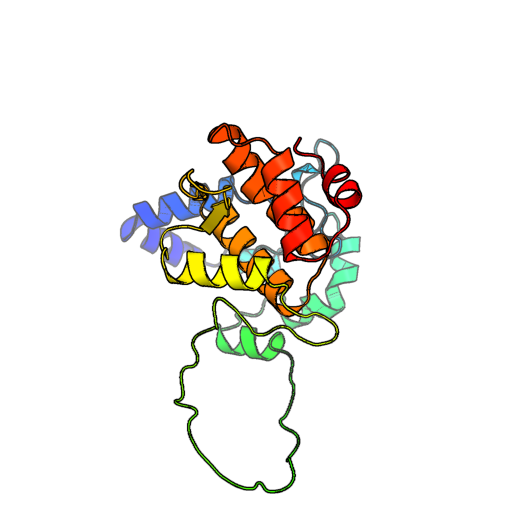 O O . VAL A 1 188 ? 8.401 -3.909 -1.846 1.00 91.75 188 VAL A O 1
ATOM 1493 N N . GLN A 1 189 ? 9.206 -2.122 -2.926 1.00 92.69 189 GLN A N 1
ATOM 1494 C CA . GLN A 1 189 ? 8.848 -1.177 -1.860 1.00 92.69 189 GLN A CA 1
ATOM 1495 C C . GLN A 1 189 ? 7.335 -1.049 -1.702 1.00 92.69 189 GLN A C 1
ATOM 1497 O O . GLN A 1 189 ? 6.839 -0.975 -0.577 1.00 92.69 189 GLN A O 1
ATOM 1502 N N . ASP A 1 190 ? 6.594 -1.079 -2.810 1.00 95.19 190 ASP A N 1
ATOM 1503 C CA . ASP A 1 190 ? 5.137 -1.038 -2.751 1.00 95.19 190 ASP A CA 1
ATOM 1504 C C . ASP A 1 190 ? 4.588 -2.316 -2.101 1.00 95.19 190 ASP A C 1
ATOM 1506 O O . ASP A 1 190 ? 3.727 -2.224 -1.227 1.00 95.19 190 ASP A O 1
ATOM 1510 N N . VAL A 1 191 ? 5.160 -3.486 -2.412 1.00 95.44 191 VAL A N 1
ATOM 1511 C CA . VAL A 1 191 ? 4.787 -4.760 -1.769 1.00 95.44 191 VAL A CA 1
ATOM 1512 C C . VAL A 1 191 ? 5.150 -4.789 -0.279 1.00 95.44 191 VAL A C 1
ATOM 1514 O O . VAL A 1 191 ? 4.366 -5.274 0.537 1.00 95.44 191 VAL A O 1
ATOM 1517 N N . LEU A 1 192 ? 6.292 -4.221 0.119 1.00 94.12 192 LEU A N 1
ATOM 1518 C CA . LEU A 1 192 ? 6.662 -4.090 1.535 1.00 94.12 192 LEU A CA 1
ATOM 1519 C C . LEU A 1 192 ? 5.672 -3.208 2.300 1.00 94.12 192 LEU A C 1
ATOM 1521 O O . LEU A 1 192 ? 5.279 -3.533 3.421 1.00 94.12 192 LEU A O 1
ATOM 1525 N N . MET A 1 193 ? 5.229 -2.107 1.695 1.00 94.19 193 MET A N 1
ATOM 1526 C CA . MET A 1 193 ? 4.210 -1.247 2.292 1.00 94.19 193 MET A CA 1
ATOM 1527 C C . MET A 1 193 ? 2.835 -1.921 2.307 1.00 94.19 193 MET A C 1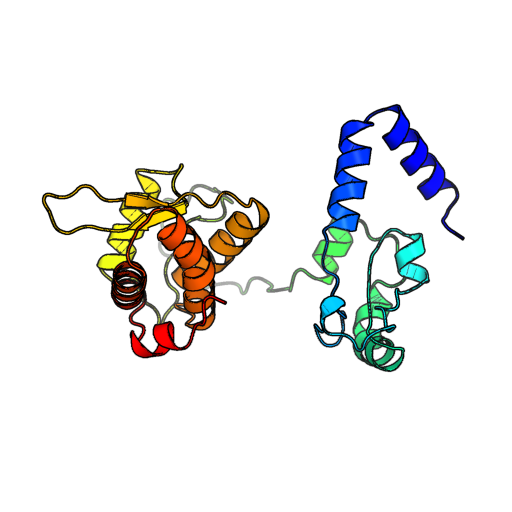
ATOM 1529 O O . MET A 1 193 ? 2.123 -1.805 3.303 1.00 94.19 193 MET A O 1
ATOM 1533 N N . MET A 1 194 ? 2.475 -2.682 1.267 1.00 95.88 194 MET A N 1
ATOM 1534 C CA . MET A 1 194 ? 1.276 -3.525 1.283 1.00 95.88 194 MET A CA 1
ATOM 1535 C C . MET A 1 194 ? 1.311 -4.498 2.459 1.00 95.88 194 MET A C 1
ATOM 1537 O O . MET A 1 194 ? 0.343 -4.540 3.214 1.00 95.88 194 MET A O 1
ATOM 1541 N N . TYR A 1 195 ? 2.430 -5.205 2.664 1.00 95.56 195 TYR A N 1
ATOM 1542 C CA . TYR A 1 195 ? 2.627 -6.104 3.803 1.00 95.56 195 TYR A CA 1
ATOM 1543 C C . TYR A 1 195 ? 2.392 -5.399 5.143 1.00 95.56 195 TYR A C 1
ATOM 1545 O O . TYR A 1 195 ? 1.763 -5.985 6.018 1.00 95.56 195 TYR A O 1
ATOM 1553 N N . LYS A 1 196 ? 2.808 -4.135 5.303 1.00 93.00 196 LYS A N 1
ATOM 1554 C CA . LYS A 1 196 ? 2.505 -3.366 6.523 1.00 93.00 196 LYS A CA 1
ATOM 1555 C C . LYS A 1 196 ? 1.005 -3.199 6.754 1.00 93.00 196 LYS A C 1
ATOM 1557 O O . LYS A 1 196 ? 0.512 -3.458 7.847 1.00 93.00 196 LYS A O 1
ATOM 1562 N N . TYR A 1 197 ? 0.273 -2.829 5.710 1.00 92.81 197 TYR A N 1
ATOM 1563 C CA . TYR A 1 197 ? -1.169 -2.614 5.781 1.00 92.81 197 TYR A CA 1
ATOM 1564 C C . TYR A 1 197 ? -1.962 -3.905 6.038 1.00 92.81 197 TYR A C 1
ATOM 1566 O O . TYR A 1 197 ? -2.794 -3.948 6.946 1.00 92.81 197 TYR A O 1
ATOM 1574 N N . ILE A 1 198 ? -1.698 -4.970 5.275 1.00 93.75 198 ILE A N 1
ATOM 1575 C CA . ILE A 1 198 ? -2.428 -6.239 5.435 1.00 93.75 198 ILE A CA 1
ATOM 1576 C C . ILE A 1 198 ? -1.897 -7.081 6.594 1.00 93.75 198 ILE A C 1
ATOM 1578 O O . ILE A 1 198 ? -2.645 -7.883 7.136 1.00 93.75 198 ILE A O 1
ATOM 1582 N N . GLY A 1 199 ? -0.645 -6.889 7.013 1.00 92.06 199 GLY A N 1
ATOM 1583 C CA . GLY A 1 199 ? -0.039 -7.571 8.154 1.00 92.06 199 GLY A CA 1
ATOM 1584 C C . GLY A 1 199 ? -0.678 -7.157 9.476 1.00 92.06 199 GLY A C 1
ATOM 1585 O O . GLY A 1 199 ? -1.035 -8.020 10.275 1.00 92.06 199 GLY A O 1
ATOM 1586 N N . GLU A 1 200 ? -0.913 -5.860 9.681 1.00 87.56 200 GLU A N 1
ATOM 1587 C CA . GLU A 1 200 ? -1.664 -5.378 10.848 1.00 87.56 200 GLU A CA 1
ATOM 1588 C C . GLU A 1 200 ? -3.110 -5.889 10.849 1.00 87.56 200 GLU A C 1
ATOM 1590 O O . GLU A 1 200 ? -3.603 -6.383 11.866 1.00 87.56 200 GLU A O 1
ATOM 1595 N N . CYS A 1 201 ? -3.772 -5.872 9.687 1.00 87.50 201 CYS A N 1
ATOM 1596 C CA . CYS A 1 201 ? -5.108 -6.447 9.543 1.00 87.50 201 CYS A CA 1
ATOM 1597 C C . CYS A 1 201 ? -5.104 -7.960 9.843 1.00 87.50 201 CYS A C 1
ATOM 1599 O O . CYS A 1 201 ? -5.947 -8.453 10.591 1.00 87.50 201 CYS A O 1
ATOM 1601 N N . ALA A 1 202 ? -4.118 -8.700 9.336 1.00 88.44 202 ALA A N 1
ATOM 1602 C CA . ALA A 1 202 ? -3.951 -10.128 9.578 1.00 88.44 202 ALA A CA 1
ATOM 1603 C C . ALA A 1 202 ? -3.734 -10.442 11.067 1.00 88.44 202 ALA A C 1
ATOM 1605 O O . ALA A 1 202 ? -4.402 -11.334 11.591 1.00 88.44 202 ALA A O 1
ATOM 1606 N N . LYS A 1 203 ? -2.886 -9.674 11.774 1.00 88.62 203 LYS A N 1
ATOM 1607 C CA . LYS A 1 203 ? -2.679 -9.812 13.230 1.00 88.62 203 LYS A CA 1
ATOM 1608 C C . LYS A 1 203 ? -3.996 -9.685 13.995 1.00 88.62 203 LYS A C 1
ATOM 1610 O O . LYS A 1 203 ? -4.311 -10.543 14.819 1.00 88.62 203 LYS A O 1
ATOM 1615 N N . GLN A 1 204 ? -4.780 -8.645 13.701 1.00 84.81 204 GLN A N 1
ATOM 1616 C CA . GLN A 1 204 ? -6.080 -8.405 14.344 1.00 84.81 204 GLN A CA 1
ATOM 1617 C C . GLN A 1 204 ? -7.064 -9.559 14.104 1.00 84.81 204 GLN A C 1
ATOM 1619 O O . GLN A 1 204 ? -7.847 -9.908 14.983 1.00 84.81 204 GLN A O 1
ATOM 1624 N N . ASN A 1 205 ? -6.966 -10.193 12.937 1.00 80.19 205 ASN A N 1
ATOM 1625 C CA . ASN A 1 205 ? -7.797 -11.316 12.519 1.00 80.19 205 ASN A CA 1
ATOM 1626 C C . ASN A 1 205 ? -7.197 -12.697 12.855 1.00 80.19 205 ASN A C 1
ATOM 1628 O O . ASN A 1 205 ? -7.695 -13.715 12.381 1.00 80.19 205 ASN A O 1
ATOM 1632 N N . ARG A 1 206 ? -6.138 -12.755 13.679 1.00 85.75 206 ARG A N 1
ATOM 1633 C CA . ARG A 1 206 ? -5.441 -13.993 14.091 1.00 85.75 206 ARG A CA 1
ATOM 1634 C C . ARG A 1 206 ? -4.883 -14.823 12.925 1.00 85.75 206 ARG A C 1
ATOM 1636 O O . ARG A 1 206 ? -4.654 -16.023 13.072 1.00 85.75 206 ARG A O 1
ATOM 1643 N N . VAL A 1 207 ? -4.620 -14.190 11.785 1.00 85.12 207 VAL A N 1
ATOM 1644 C CA . VAL A 1 207 ? -3.935 -14.817 10.653 1.00 85.12 207 VAL A CA 1
ATOM 1645 C C . VAL A 1 207 ? -2.421 -14.729 10.885 1.00 85.12 207 VAL A C 1
ATOM 1647 O O . VAL A 1 207 ? -1.902 -13.635 11.124 1.00 85.12 207 VAL A O 1
ATOM 1650 N N . PRO A 1 208 ? -1.675 -15.848 10.810 1.00 88.81 208 PRO A N 1
ATOM 1651 C CA . PRO A 1 208 ? -0.226 -15.823 10.975 1.00 88.81 208 PRO A CA 1
ATOM 1652 C C . PRO A 1 208 ? 0.459 -14.946 9.921 1.00 88.81 208 PRO A C 1
ATOM 1654 O O . PRO A 1 208 ? 0.258 -15.131 8.723 1.00 88.81 208 PRO A O 1
ATOM 1657 N N . LEU A 1 209 ? 1.347 -14.045 10.348 1.00 91.31 209 LEU A N 1
ATOM 1658 C CA . LEU A 1 209 ? 2.109 -13.183 9.432 1.00 91.31 209 LEU A CA 1
ATOM 1659 C C . LEU A 1 209 ? 2.976 -13.967 8.443 1.00 91.31 209 LEU A C 1
ATOM 1661 O O . LEU A 1 209 ? 3.220 -13.494 7.336 1.00 91.31 209 LEU A O 1
ATOM 1665 N N . SER A 1 210 ? 3.432 -15.163 8.824 1.00 91.25 210 SER A N 1
ATOM 1666 C CA . SER A 1 210 ? 4.158 -16.063 7.925 1.00 91.25 210 SER A CA 1
ATOM 1667 C C . SER A 1 210 ? 3.347 -16.382 6.672 1.00 91.25 210 SER A C 1
ATOM 1669 O O . SER A 1 210 ? 3.897 -16.321 5.581 1.00 91.25 210 SER A O 1
ATOM 1671 N N . LYS A 1 211 ? 2.033 -16.607 6.806 1.00 90.19 211 LYS A N 1
ATOM 1672 C CA . LYS A 1 211 ? 1.136 -16.865 5.671 1.00 90.19 211 LYS A CA 1
ATOM 1673 C C . LYS A 1 211 ? 1.050 -15.674 4.726 1.00 90.19 211 LYS A C 1
ATOM 1675 O O . LYS A 1 211 ? 1.132 -15.853 3.518 1.00 90.19 211 LYS A O 1
ATOM 1680 N N . VAL A 1 212 ? 0.943 -14.466 5.278 1.00 93.62 212 VAL A N 1
ATOM 1681 C CA . VAL A 1 212 ? 0.919 -13.227 4.488 1.00 93.62 212 VAL A CA 1
ATOM 1682 C C . VAL A 1 212 ? 2.225 -13.064 3.706 1.00 93.62 212 VAL A C 1
ATOM 1684 O O . VAL A 1 212 ? 2.201 -12.755 2.518 1.00 93.62 212 VAL A O 1
ATOM 1687 N N . LYS A 1 213 ? 3.370 -13.310 4.356 1.00 94.00 213 LYS A N 1
ATOM 1688 C CA . LYS A 1 213 ? 4.686 -13.229 3.709 1.00 94.00 213 LYS A CA 1
ATOM 1689 C C . LYS A 1 213 ? 4.848 -14.269 2.606 1.00 94.00 213 LYS A C 1
ATOM 1691 O O . LYS A 1 213 ? 5.283 -13.921 1.513 1.00 94.00 213 LYS A O 1
ATOM 1696 N N . ASP A 1 214 ? 4.482 -15.517 2.886 1.00 92.19 214 ASP A N 1
ATOM 1697 C CA . ASP A 1 214 ? 4.561 -16.617 1.923 1.00 92.19 214 ASP A CA 1
ATOM 1698 C C . ASP A 1 214 ? 3.715 -16.314 0.685 1.00 92.19 214 ASP A C 1
ATOM 1700 O O . ASP A 1 214 ? 4.178 -16.471 -0.443 1.00 92.19 214 ASP A O 1
ATOM 1704 N N . GLN A 1 215 ? 2.501 -15.802 0.886 1.00 95.62 215 GLN A N 1
ATOM 1705 C CA . GLN A 1 215 ? 1.617 -15.445 -0.212 1.00 95.62 215 GLN A CA 1
ATOM 1706 C C . GLN A 1 215 ? 2.164 -14.276 -1.044 1.00 95.62 215 GLN A C 1
ATOM 1708 O O . GLN A 1 215 ? 2.274 -14.409 -2.261 1.00 95.62 215 GLN A O 1
ATOM 1713 N N . LEU A 1 216 ? 2.587 -13.169 -0.421 1.00 95.44 216 LEU A N 1
ATOM 1714 C CA . LEU A 1 216 ? 3.171 -12.034 -1.151 1.00 95.44 216 LEU A CA 1
ATOM 1715 C C . LEU A 1 216 ? 4.458 -12.417 -1.899 1.00 95.44 216 LEU A C 1
ATOM 1717 O O . LEU A 1 216 ? 4.688 -11.947 -3.014 1.00 95.44 216 LEU A O 1
ATOM 1721 N N . SER A 1 217 ? 5.275 -13.297 -1.314 1.00 93.81 217 SER A N 1
ATOM 1722 C CA . SER A 1 217 ? 6.469 -13.847 -1.960 1.00 93.81 217 SER A CA 1
ATOM 1723 C C . SER A 1 217 ? 6.108 -14.619 -3.233 1.00 93.81 217 SER A C 1
ATOM 1725 O O . SER A 1 217 ? 6.680 -14.369 -4.295 1.00 93.81 217 SER A O 1
ATOM 1727 N N . LEU A 1 218 ? 5.098 -15.492 -3.163 1.00 91.56 218 LEU A N 1
ATOM 1728 C CA . LEU A 1 218 ? 4.611 -16.275 -4.302 1.00 91.56 218 LEU A CA 1
ATOM 1729 C C . LEU A 1 218 ? 3.900 -15.433 -5.371 1.00 91.56 218 LEU A C 1
ATOM 1731 O O . LEU A 1 218 ? 3.932 -15.795 -6.552 1.00 91.56 218 LEU A O 1
ATOM 1735 N N . GLU A 1 219 ? 3.239 -14.349 -4.966 1.00 94.75 219 GLU A N 1
ATOM 1736 C CA . GLU A 1 219 ? 2.509 -13.430 -5.839 1.00 94.75 219 GLU A CA 1
ATOM 1737 C C . GLU A 1 219 ? 3.455 -12.550 -6.658 1.00 94.75 219 GLU A C 1
ATOM 1739 O O . GLU A 1 219 ? 3.348 -12.522 -7.887 1.00 94.75 219 GLU A O 1
ATOM 1744 N N . TYR A 1 220 ? 4.402 -11.884 -5.997 1.00 92.88 220 TYR A N 1
ATOM 1745 C CA . TYR A 1 220 ? 5.261 -10.867 -6.612 1.00 92.88 220 TYR A CA 1
ATOM 1746 C C . TYR A 1 220 ? 6.676 -11.363 -6.935 1.00 92.88 220 TYR A C 1
ATOM 1748 O O . TYR A 1 220 ? 7.459 -10.619 -7.517 1.00 92.88 220 TYR A O 1
ATOM 1756 N N . GLY A 1 221 ? 7.016 -12.607 -6.580 1.00 88.75 221 GLY A N 1
ATOM 1757 C CA . GLY A 1 221 ? 8.345 -13.177 -6.825 1.00 88.75 221 GLY A CA 1
ATOM 1758 C C . GLY A 1 221 ? 9.443 -12.549 -5.964 1.00 88.75 221 GLY A C 1
ATOM 1759 O O . GLY A 1 221 ? 10.593 -12.471 -6.390 1.00 88.75 221 GLY A O 1
ATOM 1760 N N . ILE A 1 222 ? 9.089 -12.065 -4.771 1.00 90.12 222 ILE A N 1
ATOM 1761 C CA . ILE A 1 222 ? 10.007 -11.386 -3.849 1.00 90.12 222 ILE A CA 1
ATOM 1762 C C . ILE A 1 222 ? 10.522 -12.394 -2.823 1.00 90.12 222 ILE A C 1
ATOM 1764 O O . ILE A 1 222 ? 9.752 -13.209 -2.315 1.00 90.12 222 ILE A O 1
ATOM 1768 N N . ASP A 1 223 ? 11.810 -12.325 -2.485 1.00 86.44 223 ASP A N 1
ATOM 1769 C CA . ASP A 1 223 ? 12.390 -13.155 -1.428 1.00 86.44 223 ASP A CA 1
ATOM 1770 C C . ASP A 1 223 ? 11.709 -12.865 -0.079 1.00 86.44 223 ASP A C 1
ATOM 1772 O O . ASP A 1 223 ? 11.578 -11.715 0.355 1.00 86.44 223 ASP A O 1
ATOM 1776 N N . ARG A 1 224 ? 11.290 -13.930 0.607 1.00 85.62 224 ARG A N 1
ATOM 1777 C CA . ARG A 1 224 ? 10.683 -13.864 1.935 1.00 85.62 224 ARG A CA 1
ATOM 1778 C C . ARG A 1 224 ? 11.562 -13.115 2.942 1.00 85.62 224 ARG A C 1
ATOM 1780 O O . ARG A 1 224 ? 11.014 -12.390 3.772 1.00 85.62 224 ARG A O 1
ATOM 1787 N N . ALA A 1 225 ? 12.888 -13.220 2.848 1.00 85.38 225 ALA A N 1
ATOM 1788 C CA . ALA A 1 225 ? 13.816 -12.502 3.722 1.00 85.38 225 ALA A CA 1
ATOM 1789 C C . ALA A 1 225 ? 13.668 -10.973 3.601 1.00 85.38 225 ALA A C 1
ATOM 1791 O O . ALA A 1 225 ? 13.788 -10.248 4.588 1.00 85.38 225 ALA A O 1
ATOM 1792 N N . VAL A 1 226 ? 13.317 -10.460 2.416 1.00 85.44 226 VAL A N 1
ATOM 1793 C CA . VAL A 1 226 ? 13.068 -9.024 2.208 1.00 85.44 226 VAL A CA 1
ATOM 1794 C C . VAL A 1 226 ? 11.820 -8.583 2.975 1.00 85.44 226 VAL A C 1
ATOM 1796 O O . VAL A 1 226 ? 11.837 -7.540 3.627 1.00 85.44 226 VAL A O 1
ATOM 1799 N N . LEU A 1 227 ? 10.767 -9.404 2.997 1.00 85.12 227 LEU A N 1
ATOM 1800 C CA . LEU A 1 227 ? 9.554 -9.146 3.785 1.00 85.12 227 LEU A CA 1
ATOM 1801 C C . LEU A 1 227 ? 9.790 -9.251 5.302 1.00 85.12 227 LEU A C 1
ATOM 1803 O O . LEU A 1 227 ? 9.007 -8.726 6.091 1.00 85.12 227 LEU A O 1
ATOM 1807 N N . GLU A 1 228 ? 10.858 -9.918 5.740 1.00 81.62 228 GLU A N 1
ATOM 1808 C CA . GLU A 1 228 ? 11.257 -9.975 7.151 1.00 81.62 228 GLU A CA 1
ATOM 1809 C C . GLU A 1 228 ? 11.926 -8.688 7.636 1.00 81.62 228 GLU A C 1
ATOM 1811 O O . GLU A 1 228 ? 11.825 -8.378 8.821 1.00 81.62 228 GLU A O 1
ATOM 1816 N N . THR A 1 229 ? 12.504 -7.894 6.730 1.00 81.50 229 THR A N 1
ATOM 1817 C CA . THR A 1 229 ? 13.055 -6.570 7.065 1.00 81.50 229 THR A CA 1
ATOM 1818 C C . THR A 1 229 ? 11.977 -5.518 7.331 1.00 81.50 229 THR A C 1
ATOM 1820 O O . THR A 1 229 ? 12.243 -4.508 7.982 1.00 81.50 229 THR A O 1
ATOM 1823 N N . ALA A 1 230 ? 10.748 -5.739 6.853 1.00 76.19 230 ALA A N 1
ATOM 1824 C CA . ALA A 1 230 ? 9.629 -4.857 7.134 1.00 76.19 230 ALA A CA 1
ATOM 1825 C C . ALA A 1 230 ? 9.153 -5.065 8.579 1.00 76.19 230 ALA A C 1
ATOM 1827 O O . ALA A 1 230 ? 8.385 -5.985 8.873 1.00 76.19 230 ALA A O 1
ATOM 1828 N N . THR A 1 231 ? 9.601 -4.193 9.485 1.00 70.94 231 THR A N 1
ATOM 1829 C CA . THR A 1 231 ? 9.089 -4.156 10.855 1.00 70.94 231 THR A CA 1
ATOM 1830 C C . THR A 1 231 ? 7.630 -3.703 10.861 1.00 70.94 231 THR A C 1
ATOM 1832 O O . THR A 1 231 ? 7.225 -2.779 10.143 1.00 70.94 231 THR A O 1
ATOM 1835 N N . LEU A 1 232 ? 6.832 -4.425 11.644 1.00 62.19 232 LEU A N 1
ATOM 1836 C CA . LEU A 1 232 ? 5.476 -4.060 12.023 1.00 62.19 232 LEU A CA 1
ATOM 1837 C C . LEU A 1 232 ? 5.565 -3.564 13.468 1.00 62.19 232 LEU A C 1
ATOM 1839 O O . LEU A 1 232 ? 5.390 -4.374 14.384 1.00 62.19 232 LEU A O 1
ATOM 1843 N N . ASP A 1 233 ? 5.988 -2.310 13.629 1.00 49.34 233 ASP A N 1
ATOM 1844 C CA . ASP A 1 233 ? 6.176 -1.656 14.932 1.00 49.34 233 ASP A CA 1
ATOM 1845 C C . ASP A 1 233 ? 4.848 -1.489 15.689 1.00 49.34 233 ASP A C 1
ATOM 1847 O O . ASP A 1 233 ? 3.832 -1.154 15.034 1.00 49.34 233 ASP A O 1
#

Organism: NCBI:txid1314781

Secondary structure (DSSP, 8-state):
---HHHHHHHHHHHHH-HHHHHHHHHHHHH---B-TTT--BGGGSPTT---EE-HHHHHTT---EESSHHHHHHHHHHHTTTTT----HHHHHHHHS---PPPPPPPPP------------SSPPPPTT----HHHHHHHHHHHH-TT-SEEEPPPTTSPPEEE----HHHHHHHHHHHHHHHHH--HHHHHHHHHHHHHHHHHTT--HHHHHHHHHHHHT--HHHHHSS---

pLDDT: mean 79.99, std 16.62, range [32.41, 95.94]